Protein AF-A0A061A5G1-F1 (afdb_monomer_lite)

InterPro domains:
  IPR015526 Frizzled/secreted frizzled-related protein [PTHR11309] (36-240)
  IPR020067 Frizzled domain [PF01392] (38-144)
  IPR020067 Frizzled domain [PS50038] (33-154)
  IPR020067 Frizzled domain [SM00063] (37-156)
  IPR036790 Frizzled cysteine-rich domain superfamily [G3DSA:1.10.2000.10] (33-161)
  IPR036790 Frizzled cysteine-rich domain superfamily [SSF63501] (36-155)

Organism: Oncorhynchus mykiss (NCBI:txid8022)

Sequence (240 aa):
MEGSPLKILISLWCPLMIAAYSVELGTYDLERGRPAKCEPIVIPMCQGIGYNMTRMPNFMDHENQKEAAIKLNEFAPLVDYGCDVHLRFFLCSLYAPMCTDKVSTSIPACRPMCEQARQKCSPIMEKFHYAWPDSLDCSRLPTKNDPNALCMEAPENDTKTDIKKGEDMPFVPPRPRQPGSSNGRSMGSLGSCENPEKFHYSQSCAPRCSSAVDVFWSRRDKDFAFIWMTVWSTLCFVST

Structure (mmCIF, N/CA/C/O backbone):
data_AF-A0A061A5G1-F1
#
_entry.id   AF-A0A061A5G1-F1
#
loop_
_atom_site.group_PDB
_atom_site.id
_atom_site.type_symbol
_atom_site.label_atom_id
_atom_site.label_alt_id
_atom_site.label_comp_id
_atom_site.label_asym_id
_atom_site.label_entity_id
_atom_site.label_seq_id
_atom_site.pdbx_PDB_ins_code
_atom_site.Cartn_x
_atom_site.Cartn_y
_atom_site.Cartn_z
_atom_site.occupancy
_atom_site.B_iso_or_equiv
_atom_site.auth_seq_id
_atom_site.auth_comp_id
_atom_site.auth_asym_id
_atom_site.auth_atom_id
_atom_site.pdbx_PDB_model_num
ATOM 1 N N . MET A 1 1 ? -1.823 -8.789 -78.625 1.00 50.03 1 MET A N 1
ATOM 2 C CA . MET A 1 1 ? -1.363 -8.858 -77.222 1.00 50.03 1 MET A CA 1
ATOM 3 C C . MET A 1 1 ? -1.082 -7.434 -76.780 1.00 50.03 1 MET A C 1
ATOM 5 O O . MET A 1 1 ? 0.018 -6.954 -76.979 1.00 50.03 1 MET A O 1
ATOM 9 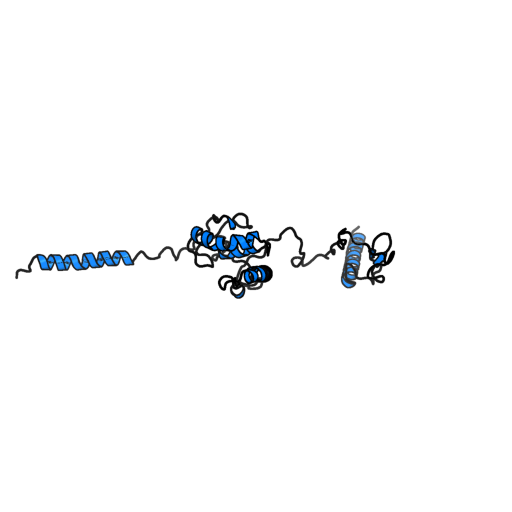N N . GLU A 1 2 ? -2.088 -6.742 -76.253 1.00 50.03 2 GLU A N 1
ATOM 10 C CA . GLU A 1 2 ? -1.940 -5.377 -75.733 1.00 50.03 2 GLU A CA 1
ATOM 11 C C . GLU A 1 2 ? -2.679 -5.333 -74.398 1.00 50.03 2 GLU A C 1
ATOM 13 O O . GLU A 1 2 ? -3.894 -5.154 -74.315 1.00 50.03 2 GLU A O 1
ATOM 18 N N . GLY A 1 3 ? -1.945 -5.653 -73.333 1.00 55.09 3 GLY A N 1
ATOM 19 C CA . GLY A 1 3 ? -2.432 -5.458 -71.978 1.00 55.09 3 GLY A CA 1
ATOM 20 C C . GLY A 1 3 ? -2.504 -3.960 -71.720 1.00 55.09 3 GLY A C 1
ATOM 21 O O . GLY A 1 3 ? -1.482 -3.283 -71.758 1.00 55.09 3 GLY A O 1
ATOM 22 N N . SER A 1 4 ? -3.712 -3.440 -71.493 1.00 60.50 4 SER A N 1
ATOM 23 C CA . SER A 1 4 ? -3.923 -2.025 -71.181 1.00 60.50 4 SER A CA 1
ATOM 24 C C . SER A 1 4 ? -3.033 -1.617 -69.992 1.00 60.50 4 SER A C 1
ATOM 26 O O . SER A 1 4 ? -3.082 -2.295 -68.958 1.00 60.50 4 SER A O 1
ATOM 28 N N . PRO A 1 5 ? -2.237 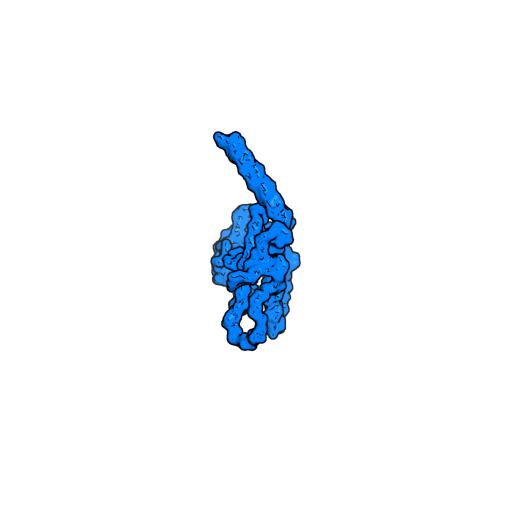-0.534 -70.097 1.00 64.81 5 PRO A N 1
ATOM 29 C CA . PRO A 1 5 ? -1.247 -0.143 -69.083 1.00 64.81 5 PRO A CA 1
ATOM 30 C C . PRO A 1 5 ? -1.878 0.091 -67.703 1.00 64.81 5 PRO A C 1
ATOM 32 O O . PRO A 1 5 ? -1.235 -0.100 -66.673 1.00 64.81 5 PRO A O 1
ATOM 35 N N . LEU A 1 6 ? -3.176 0.404 -67.680 1.00 63.91 6 LEU A N 1
ATOM 36 C CA . LEU A 1 6 ? -3.976 0.573 -66.473 1.00 63.91 6 LEU A CA 1
ATOM 37 C C . LEU A 1 6 ? -4.108 -0.722 -65.652 1.00 63.91 6 LEU A C 1
ATOM 39 O O . LEU A 1 6 ? -4.073 -0.684 -64.426 1.00 63.91 6 LEU A O 1
ATOM 43 N N . LYS A 1 7 ? -4.215 -1.886 -66.308 1.00 63.34 7 LYS A N 1
ATOM 44 C CA . LYS A 1 7 ? -4.350 -3.184 -65.620 1.00 63.34 7 LYS A CA 1
ATOM 45 C C . LYS A 1 7 ? -3.040 -3.614 -64.958 1.00 63.34 7 LYS A C 1
ATOM 47 O O . LYS A 1 7 ? -3.066 -4.209 -63.885 1.00 63.34 7 LYS A O 1
ATOM 52 N N . ILE A 1 8 ? -1.909 -3.272 -65.575 1.00 66.88 8 ILE A N 1
ATOM 53 C CA . ILE A 1 8 ? -0.566 -3.548 -65.045 1.00 66.88 8 ILE A CA 1
ATOM 54 C C . ILE A 1 8 ? -0.282 -2.639 -63.842 1.00 66.88 8 ILE A C 1
ATOM 56 O O . ILE A 1 8 ? 0.185 -3.116 -62.812 1.00 66.88 8 ILE A O 1
ATOM 60 N N . LEU A 1 9 ? -0.652 -1.356 -63.930 1.00 67.19 9 LEU A N 1
ATOM 61 C CA . LEU A 1 9 ? -0.559 -0.414 -62.811 1.00 67.19 9 LEU A CA 1
ATOM 62 C C . LEU A 1 9 ? -1.390 -0.875 -61.606 1.00 67.19 9 LEU A C 1
ATOM 64 O O . LEU A 1 9 ? -0.857 -0.964 -60.506 1.00 67.19 9 LEU A O 1
ATOM 68 N N . ILE A 1 10 ? -2.651 -1.268 -61.802 1.00 68.56 10 ILE A N 1
ATOM 69 C CA . ILE A 1 10 ? -3.508 -1.755 -60.705 1.00 68.56 10 ILE A CA 1
ATOM 70 C C . ILE A 1 10 ? -2.951 -3.054 -60.094 1.00 68.56 10 ILE A C 1
ATOM 72 O O . ILE A 1 10 ? -2.919 -3.197 -58.872 1.00 68.56 10 ILE A O 1
ATOM 76 N N . SER A 1 11 ? -2.455 -3.977 -60.925 1.00 66.88 11 SER A N 1
ATOM 77 C CA . SER A 1 11 ? -1.859 -5.244 -60.476 1.00 66.88 11 SER A CA 1
ATOM 78 C C . SER A 1 11 ? -0.583 -5.063 -59.655 1.00 66.88 11 SER A C 1
ATOM 80 O O . SER A 1 11 ? -0.305 -5.905 -58.808 1.00 66.88 11 SER A O 1
ATOM 82 N N . LEU A 1 12 ? 0.208 -4.021 -59.923 1.00 65.88 12 LEU A N 1
ATOM 83 C CA . LEU A 1 12 ? 1.458 -3.753 -59.207 1.00 65.88 12 LEU A CA 1
ATOM 84 C C . LEU A 1 12 ? 1.238 -2.881 -57.967 1.00 65.88 12 LEU A C 1
ATOM 86 O O . LEU A 1 12 ? 1.941 -3.039 -56.975 1.00 65.88 12 LEU A O 1
ATOM 90 N N . TRP A 1 13 ? 0.236 -2.002 -57.989 1.00 65.81 13 TRP A N 1
ATOM 91 C CA . TRP A 1 13 ? -0.073 -1.115 -56.866 1.00 65.81 13 TRP A CA 1
ATOM 92 C C . TRP A 1 13 ? -0.888 -1.810 -55.771 1.00 65.81 13 TRP A C 1
ATOM 94 O O . TRP A 1 13 ? -0.711 -1.504 -54.596 1.00 65.81 13 TRP A O 1
ATOM 104 N N . CYS A 1 14 ? -1.724 -2.792 -56.119 1.00 69.88 14 CYS A N 1
ATOM 105 C CA . CYS A 1 14 ? -2.492 -3.580 -55.153 1.00 69.88 14 CYS A CA 1
ATOM 106 C C . CYS A 1 14 ? -1.607 -4.317 -54.115 1.00 69.88 14 CYS A C 1
ATOM 108 O O . CYS A 1 14 ? -1.815 -4.107 -52.920 1.00 69.88 14 CYS A O 1
ATOM 110 N N . PRO A 1 15 ? -0.574 -5.100 -54.497 1.00 61.91 15 PRO A N 1
ATOM 111 C CA . PRO A 1 15 ? 0.302 -5.758 -53.525 1.00 61.91 15 PRO A CA 1
ATOM 112 C C . PRO A 1 15 ? 1.175 -4.769 -52.740 1.00 61.91 15 PRO A C 1
ATOM 114 O O . PRO A 1 15 ? 1.493 -5.044 -51.589 1.00 61.91 15 PRO A O 1
ATOM 117 N N . LEU A 1 16 ? 1.521 -3.610 -53.312 1.00 62.78 16 LEU A N 1
ATOM 118 C CA . LEU A 1 16 ? 2.274 -2.548 -52.630 1.00 62.78 16 LEU A CA 1
ATOM 119 C C . LEU A 1 16 ? 1.445 -1.858 -51.538 1.00 62.78 16 LEU A C 1
ATOM 121 O O . LEU A 1 16 ? 1.953 -1.627 -50.444 1.00 62.78 16 LEU A O 1
ATOM 125 N N . MET A 1 17 ? 0.160 -1.602 -51.796 1.00 61.72 17 MET A N 1
ATOM 126 C CA . MET A 1 17 ? -0.767 -1.088 -50.785 1.00 61.72 17 MET A CA 1
ATOM 127 C C . MET A 1 17 ? -1.060 -2.146 -49.715 1.00 61.72 17 MET A C 1
ATOM 129 O O . MET A 1 17 ? -1.021 -1.831 -48.534 1.00 61.72 17 MET A O 1
ATOM 133 N N . ILE A 1 18 ? -1.270 -3.413 -50.093 1.00 62.00 18 ILE A N 1
ATOM 134 C CA . ILE A 1 18 ? -1.471 -4.517 -49.134 1.00 62.00 18 ILE A CA 1
ATOM 135 C C . ILE A 1 18 ? -0.224 -4.726 -48.257 1.00 62.00 18 ILE A C 1
ATOM 137 O O . ILE A 1 18 ? -0.354 -4.939 -47.052 1.00 62.00 18 ILE A O 1
ATOM 141 N N . ALA A 1 19 ? 0.981 -4.615 -48.823 1.00 59.97 19 ALA A N 1
ATOM 142 C CA . ALA A 1 19 ? 2.228 -4.654 -48.064 1.00 59.97 19 ALA A CA 1
ATOM 143 C C . ALA A 1 19 ? 2.354 -3.446 -47.122 1.00 59.97 19 ALA A C 1
ATOM 145 O O . ALA A 1 19 ? 2.721 -3.634 -45.969 1.00 59.97 19 ALA A O 1
ATOM 146 N N . ALA A 1 20 ? 1.976 -2.237 -47.556 1.00 59.06 20 ALA A N 1
ATOM 147 C CA . ALA A 1 20 ? 1.969 -1.047 -46.701 1.00 59.06 20 ALA A CA 1
ATOM 148 C C . ALA A 1 20 ? 0.973 -1.160 -45.527 1.00 59.06 20 ALA A C 1
ATOM 150 O O . ALA A 1 20 ? 1.336 -0.838 -44.401 1.00 59.06 20 ALA A O 1
ATOM 151 N N . TYR A 1 21 ? -0.230 -1.708 -45.751 1.00 58.91 21 TYR A N 1
ATOM 152 C CA . TYR A 1 21 ? -1.191 -2.007 -44.676 1.00 58.91 21 TYR A CA 1
ATOM 153 C C . TYR A 1 21 ? -0.725 -3.149 -43.756 1.00 58.91 21 TYR A C 1
ATOM 155 O O . TYR A 1 21 ? -1.048 -3.160 -42.572 1.00 58.91 21 TYR A O 1
ATOM 163 N N . SER A 1 22 ? 0.060 -4.101 -44.270 1.00 55.34 22 SER A N 1
ATOM 164 C CA . SER A 1 22 ? 0.630 -5.194 -43.463 1.00 55.34 22 SER A CA 1
ATOM 165 C C . SER A 1 22 ? 1.828 -4.746 -42.617 1.00 55.34 22 SER A C 1
ATOM 167 O O . SER A 1 22 ? 2.121 -5.373 -41.602 1.00 55.34 22 SER A O 1
ATOM 169 N N . VAL A 1 23 ? 2.510 -3.659 -43.000 1.00 51.56 23 VAL A N 1
ATOM 170 C CA . VAL A 1 23 ? 3.629 -3.081 -42.233 1.00 51.56 23 VAL A CA 1
ATOM 171 C C . VAL A 1 23 ? 3.142 -2.363 -40.967 1.00 51.56 23 VAL A C 1
ATOM 173 O O . VAL A 1 23 ? 3.890 -2.296 -39.994 1.00 51.56 23 VAL A O 1
ATOM 176 N N . GLU A 1 24 ? 1.885 -1.914 -40.908 1.00 54.53 24 GLU A N 1
ATOM 177 C CA . GLU A 1 24 ? 1.327 -1.321 -39.683 1.00 54.53 24 GLU A CA 1
ATOM 178 C C . GLU A 1 24 ? 0.949 -2.356 -38.616 1.00 54.53 24 GLU A C 1
ATOM 180 O O . GLU A 1 24 ? 0.936 -2.003 -37.440 1.00 54.53 24 GLU A O 1
ATOM 185 N N . LEU A 1 25 ? 0.729 -3.631 -38.976 1.00 54.06 25 LEU A N 1
ATOM 186 C CA . LEU A 1 25 ? 0.310 -4.670 -38.024 1.00 54.06 25 LEU A CA 1
ATOM 187 C C . LEU A 1 25 ? 1.468 -5.409 -37.304 1.00 54.06 25 LEU A C 1
ATOM 189 O O . LEU A 1 25 ? 1.228 -6.351 -36.550 1.00 54.06 25 LEU A O 1
ATOM 193 N N . GLY A 1 26 ? 2.726 -5.018 -37.543 1.00 46.69 26 GLY A N 1
ATOM 194 C CA . GLY A 1 26 ? 3.920 -5.759 -37.099 1.00 46.69 26 GLY A CA 1
ATOM 195 C C . GLY A 1 26 ? 4.776 -5.099 -36.012 1.00 46.69 26 GLY A C 1
ATOM 196 O O . GLY A 1 26 ? 5.779 -5.680 -35.604 1.00 46.69 26 GLY A O 1
ATOM 197 N N . THR A 1 27 ? 4.424 -3.901 -35.539 1.00 48.09 27 THR A N 1
ATOM 198 C CA . THR A 1 27 ? 5.169 -3.183 -34.480 1.00 48.09 27 THR A CA 1
ATOM 199 C C . THR A 1 27 ? 4.506 -3.268 -33.108 1.00 48.09 27 THR A C 1
ATOM 201 O O . THR A 1 27 ? 4.944 -2.612 -32.160 1.00 48.09 27 THR A O 1
ATOM 204 N N . TYR A 1 28 ? 3.490 -4.119 -32.963 1.00 46.31 28 TYR A N 1
ATOM 205 C CA . TYR A 1 28 ? 2.936 -4.443 -31.660 1.00 46.31 28 TYR A CA 1
ATOM 206 C C . TYR A 1 28 ? 3.868 -5.428 -30.952 1.00 46.31 28 TYR A C 1
ATOM 208 O O . TYR A 1 28 ? 3.878 -6.629 -31.203 1.00 46.31 28 TYR A O 1
ATOM 216 N N . ASP A 1 29 ? 4.600 -4.858 -30.005 1.00 47.88 29 ASP A N 1
ATOM 217 C CA . ASP A 1 29 ? 4.852 -5.469 -28.708 1.00 47.88 29 ASP A CA 1
ATOM 218 C C . ASP A 1 29 ? 6.138 -6.285 -28.497 1.00 47.88 29 ASP A C 1
ATOM 220 O O . ASP A 1 29 ? 6.146 -7.348 -27.880 1.00 47.88 29 ASP A O 1
ATOM 224 N N . LEU A 1 30 ? 7.281 -5.732 -28.915 1.00 48.75 30 LEU A N 1
ATOM 225 C CA 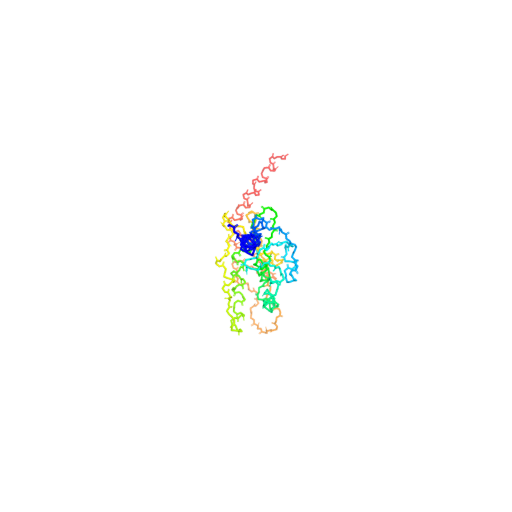. LEU A 1 30 ? 8.581 -6.146 -28.360 1.00 48.75 30 LEU A CA 1
ATOM 226 C C . LEU A 1 30 ? 8.894 -5.474 -26.999 1.00 48.75 30 LEU A C 1
ATOM 228 O O . LEU A 1 30 ? 9.928 -5.763 -26.395 1.00 48.75 30 LEU A O 1
ATOM 232 N N . GLU A 1 31 ? 8.033 -4.568 -26.516 1.00 47.44 31 GLU A N 1
ATOM 233 C CA . GLU A 1 31 ? 8.210 -3.851 -25.240 1.00 47.44 31 GLU A CA 1
ATOM 234 C C . GLU A 1 31 ? 7.520 -4.548 -24.056 1.00 47.44 31 GLU A C 1
ATOM 236 O O . GLU A 1 31 ? 8.110 -4.594 -22.982 1.00 47.44 31 GLU A O 1
ATOM 241 N N . ARG A 1 32 ? 6.368 -5.215 -24.224 1.00 50.56 32 ARG A N 1
ATOM 242 C CA . ARG A 1 32 ? 5.699 -5.964 -23.130 1.00 50.56 32 ARG A CA 1
ATOM 243 C C . ARG A 1 32 ? 6.420 -7.237 -22.696 1.00 50.56 32 ARG A C 1
ATOM 245 O O . ARG A 1 32 ? 6.039 -7.854 -21.707 1.00 50.56 32 ARG A O 1
ATOM 252 N N . GLY A 1 33 ? 7.477 -7.620 -23.411 1.00 51.03 33 GLY A N 1
ATOM 253 C CA . GLY A 1 33 ? 8.405 -8.679 -23.011 1.00 51.03 33 GLY A CA 1
ATOM 254 C C . GLY A 1 33 ? 9.627 -8.184 -22.230 1.00 51.03 33 GLY A C 1
ATOM 255 O O . GLY A 1 33 ? 10.374 -9.009 -21.700 1.00 51.03 33 GLY A O 1
ATOM 256 N N . ARG A 1 34 ? 9.870 -6.867 -22.147 1.00 56.69 34 ARG A N 1
ATOM 257 C CA . ARG A 1 34 ? 10.933 -6.336 -21.288 1.00 56.69 34 ARG A CA 1
ATOM 258 C C . ARG A 1 34 ? 10.386 -6.187 -19.873 1.00 56.69 34 ARG A C 1
ATOM 260 O O . ARG A 1 34 ? 9.307 -5.627 -19.701 1.00 56.69 34 ARG A O 1
ATOM 267 N N . PRO A 1 35 ? 11.110 -6.655 -18.842 1.00 60.91 35 PRO A N 1
ATOM 268 C CA . PRO A 1 35 ? 10.714 -6.379 -17.471 1.00 60.91 35 PRO A CA 1
ATOM 269 C C . PRO A 1 35 ? 10.670 -4.860 -17.294 1.00 60.91 35 PRO A C 1
ATOM 271 O O . PRO A 1 35 ? 11.701 -4.194 -17.435 1.00 60.91 35 PRO A O 1
ATOM 274 N N . ALA A 1 36 ? 9.473 -4.319 -17.043 1.00 72.38 36 ALA A N 1
ATOM 275 C CA . ALA A 1 36 ? 9.293 -2.893 -16.819 1.00 72.38 36 ALA A CA 1
ATOM 276 C C . ALA A 1 36 ? 10.261 -2.449 -15.715 1.00 72.38 36 ALA A C 1
ATOM 278 O O . ALA A 1 36 ? 10.406 -3.109 -14.685 1.00 72.38 36 ALA A O 1
ATOM 279 N N . LYS A 1 37 ? 11.016 -1.380 -15.963 1.00 84.62 37 LYS A N 1
ATOM 280 C CA . LYS A 1 37 ? 12.018 -0.904 -15.004 1.00 84.62 37 LYS A CA 1
ATOM 281 C C . LYS A 1 37 ? 11.322 -0.215 -13.836 1.00 84.62 37 LYS A C 1
ATOM 283 O O . LYS A 1 37 ? 10.228 0.319 -13.996 1.00 84.62 37 LYS A O 1
ATOM 288 N N . CYS A 1 38 ? 11.953 -0.239 -12.663 1.00 94.06 38 CYS A N 1
ATOM 289 C CA . CYS A 1 38 ? 11.465 0.567 -11.553 1.00 94.06 38 CYS A CA 1
ATOM 290 C C . CYS A 1 38 ? 11.583 2.059 -11.905 1.00 94.06 38 CYS A C 1
ATOM 292 O O . CYS A 1 38 ? 12.600 2.497 -12.445 1.00 94.06 38 CYS A O 1
ATOM 294 N N . GLU A 1 39 ? 10.562 2.831 -11.563 1.00 94.75 39 GLU A N 1
ATOM 295 C CA . GLU A 1 39 ? 10.489 4.276 -11.746 1.00 94.75 39 GLU A CA 1
ATOM 296 C C . GLU A 1 39 ? 10.160 4.979 -10.420 1.00 94.75 39 GLU A C 1
ATOM 298 O O . GLU A 1 39 ? 9.519 4.388 -9.545 1.00 94.75 39 GLU A O 1
ATOM 303 N N . PRO A 1 40 ? 10.607 6.232 -10.221 1.00 96.81 40 PRO A N 1
ATOM 304 C CA . PRO A 1 40 ? 10.339 6.960 -8.989 1.00 96.81 40 PRO A CA 1
ATOM 305 C C . PRO A 1 40 ? 8.848 7.275 -8.826 1.00 96.81 40 PRO A C 1
ATOM 307 O O . PRO A 1 40 ? 8.149 7.586 -9.791 1.00 96.81 40 PRO A O 1
ATOM 310 N N . ILE A 1 41 ? 8.370 7.249 -7.582 1.00 98.06 41 ILE A N 1
ATOM 311 C CA . ILE A 1 41 ? 6.979 7.581 -7.256 1.00 98.06 41 ILE A CA 1
ATOM 312 C C . ILE A 1 41 ? 6.754 9.090 -7.393 1.00 98.06 41 ILE A C 1
ATOM 314 O O . ILE A 1 41 ? 7.317 9.897 -6.649 1.00 98.06 41 ILE A O 1
ATOM 318 N N . VAL A 1 42 ? 5.867 9.467 -8.310 1.00 97.56 42 VAL A N 1
ATOM 319 C CA . VAL A 1 42 ? 5.433 10.853 -8.539 1.00 97.56 42 VAL A CA 1
ATOM 320 C C . VAL A 1 42 ? 4.018 11.125 -8.027 1.00 97.56 42 VAL A C 1
ATOM 322 O O . VAL A 1 42 ? 3.583 12.273 -8.026 1.00 97.56 42 VAL A O 1
ATOM 325 N N . ILE A 1 43 ? 3.302 10.094 -7.564 1.00 97.88 43 ILE A N 1
ATOM 326 C CA . ILE A 1 43 ? 1.962 10.233 -6.980 1.00 97.88 43 ILE A CA 1
ATOM 327 C C . ILE A 1 43 ? 2.063 10.969 -5.633 1.00 97.88 43 ILE A C 1
ATOM 329 O O . ILE A 1 43 ? 2.612 10.390 -4.691 1.00 97.88 43 ILE A O 1
ATOM 333 N N . PRO A 1 44 ? 1.494 12.183 -5.479 1.00 96.44 44 PRO A N 1
ATOM 334 C CA . PRO A 1 44 ? 1.676 12.993 -4.270 1.00 96.44 44 PRO A CA 1
ATOM 335 C C . PRO A 1 44 ? 1.275 12.267 -2.981 1.00 96.44 44 PRO A C 1
ATOM 337 O O . PRO A 1 44 ? 2.004 12.289 -1.991 1.00 96.44 44 PRO A O 1
ATOM 340 N N . MET A 1 45 ? 0.158 11.531 -3.007 1.00 95.69 45 MET A N 1
ATOM 341 C CA . MET A 1 45 ? -0.324 10.792 -1.838 1.00 95.69 45 MET A CA 1
ATOM 342 C C . MET A 1 45 ? 0.617 9.653 -1.414 1.00 95.69 45 MET A C 1
ATOM 344 O O . MET A 1 45 ? 0.632 9.297 -0.239 1.00 95.69 45 MET A O 1
ATOM 348 N N . CYS A 1 46 ? 1.438 9.112 -2.318 1.00 97.31 46 CYS A N 1
ATOM 349 C CA . CYS A 1 46 ? 2.325 7.974 -2.050 1.00 97.31 46 CYS A CA 1
ATOM 350 C C . CYS A 1 46 ? 3.788 8.357 -1.813 1.00 97.31 46 CYS A C 1
ATOM 352 O O . CYS A 1 46 ? 4.632 7.487 -1.620 1.00 97.31 46 CYS A O 1
ATOM 354 N N . GLN A 1 47 ? 4.116 9.646 -1.780 1.00 96.50 47 GLN A N 1
ATOM 355 C CA . GLN A 1 47 ? 5.472 10.089 -1.464 1.00 96.50 47 GLN A CA 1
ATOM 356 C C . GLN A 1 47 ? 5.773 9.955 0.035 1.00 96.50 47 GLN A C 1
ATOM 358 O O . GLN A 1 47 ? 4.964 10.326 0.883 1.00 96.50 47 GLN A O 1
ATOM 363 N N . GLY A 1 48 ? 6.951 9.436 0.388 1.00 92.56 48 GLY A N 1
ATOM 364 C CA . GLY A 1 48 ? 7.381 9.347 1.790 1.00 92.56 48 GLY A CA 1
ATOM 365 C C . GLY A 1 48 ? 6.619 8.313 2.630 1.00 92.56 48 GLY A C 1
ATOM 366 O O . GLY A 1 48 ? 6.515 8.472 3.840 1.00 92.56 48 GLY A O 1
ATOM 367 N N . ILE A 1 49 ? 6.075 7.264 2.008 1.00 91.94 49 ILE A N 1
ATOM 368 C CA . ILE A 1 49 ? 5.387 6.159 2.707 1.00 91.94 49 ILE A CA 1
ATOM 369 C C . ILE A 1 49 ? 6.335 5.051 3.199 1.00 91.94 49 ILE A C 1
ATOM 371 O O . ILE A 1 49 ? 5.885 4.108 3.837 1.00 91.94 49 ILE A O 1
ATOM 375 N N . GLY A 1 50 ? 7.632 5.140 2.890 1.00 91.81 50 GLY A N 1
ATOM 376 C CA . GLY A 1 50 ? 8.649 4.149 3.278 1.00 91.81 50 GLY A CA 1
ATOM 377 C C . GLY A 1 50 ? 9.411 3.526 2.103 1.00 91.81 50 GLY A C 1
ATOM 378 O O . GLY A 1 50 ? 10.482 2.964 2.303 1.00 91.81 50 GLY A O 1
ATOM 379 N N . TYR A 1 51 ? 8.917 3.681 0.873 1.00 93.88 51 TYR A N 1
ATOM 380 C CA . TYR A 1 51 ? 9.647 3.376 -0.360 1.00 93.88 51 TYR A CA 1
ATOM 381 C C . TYR A 1 51 ? 9.404 4.473 -1.405 1.00 93.88 51 TYR A C 1
ATOM 383 O O . TYR A 1 51 ? 8.480 5.277 -1.274 1.00 93.88 51 TYR A O 1
ATOM 391 N N . ASN A 1 52 ? 10.276 4.545 -2.412 1.00 96.44 52 ASN A N 1
ATOM 392 C CA . ASN A 1 52 ? 10.291 5.620 -3.410 1.00 96.44 52 ASN A CA 1
ATOM 393 C C . ASN A 1 52 ? 10.278 5.133 -4.866 1.00 96.44 52 ASN A C 1
ATOM 395 O O . ASN A 1 52 ? 10.274 5.971 -5.764 1.00 96.44 52 ASN A O 1
ATOM 399 N N . MET A 1 53 ? 10.265 3.819 -5.100 1.00 96.12 53 MET A N 1
ATOM 400 C CA . MET A 1 53 ? 10.289 3.215 -6.433 1.00 96.12 53 MET A CA 1
ATOM 401 C C . MET A 1 53 ? 9.073 2.320 -6.646 1.00 96.12 53 MET A C 1
ATOM 403 O O . MET A 1 53 ? 8.732 1.508 -5.782 1.00 96.12 53 MET A O 1
ATOM 407 N N . THR A 1 54 ? 8.460 2.443 -7.818 1.00 96.19 54 THR A N 1
ATOM 408 C CA . THR A 1 54 ? 7.314 1.653 -8.265 1.00 96.19 54 THR A CA 1
ATOM 409 C C . THR A 1 54 ? 7.517 1.143 -9.689 1.00 96.19 54 THR A C 1
ATOM 411 O O . THR A 1 54 ? 8.560 1.375 -10.293 1.00 96.19 54 THR A O 1
ATOM 414 N N . ARG A 1 55 ? 6.561 0.381 -10.209 1.00 94.12 55 ARG A N 1
ATOM 415 C CA . ARG A 1 55 ? 6.556 -0.149 -11.570 1.00 94.12 55 ARG A CA 1
ATOM 416 C C . ARG A 1 55 ? 5.118 -0.244 -12.054 1.00 94.12 55 ARG A C 1
ATOM 418 O O . ARG A 1 55 ? 4.246 -0.641 -11.283 1.00 94.12 55 ARG A O 1
ATOM 425 N N . MET A 1 56 ? 4.919 0.068 -13.330 1.00 93.94 56 MET A N 1
ATOM 426 C CA . MET A 1 56 ? 3.636 -0.041 -14.018 1.00 93.94 56 MET A CA 1
ATOM 427 C C . MET A 1 56 ? 3.630 -1.248 -14.983 1.00 93.94 56 MET A C 1
ATOM 429 O O . MET A 1 56 ? 4.704 -1.628 -15.466 1.00 93.94 56 MET A O 1
ATOM 433 N N . PRO A 1 57 ? 2.464 -1.858 -15.268 1.00 94.75 57 PRO A N 1
ATOM 434 C CA . PRO A 1 57 ? 1.155 -1.552 -14.687 1.00 94.75 57 PRO A CA 1
ATOM 435 C C . PRO A 1 57 ? 1.062 -1.935 -13.201 1.00 94.75 57 PRO A C 1
ATOM 437 O O . PRO A 1 57 ? 1.810 -2.784 -12.710 1.00 94.75 57 PRO A O 1
ATOM 440 N N . ASN A 1 58 ? 0.179 -1.259 -12.463 1.00 95.06 58 ASN A N 1
ATOM 441 C CA . ASN A 1 58 ? -0.058 -1.543 -11.041 1.00 95.06 58 ASN A CA 1
ATOM 442 C C . ASN A 1 58 ? -1.104 -2.660 -10.846 1.00 95.06 58 ASN A C 1
ATOM 444 O O . ASN A 1 58 ? -1.653 -3.181 -11.810 1.00 95.06 58 ASN A O 1
ATOM 448 N N . PHE A 1 59 ? -1.417 -3.020 -9.595 1.00 94.31 59 PHE A N 1
ATOM 449 C CA . PHE A 1 59 ? -2.399 -4.078 -9.286 1.00 94.31 59 PHE A CA 1
ATOM 450 C C . PHE A 1 59 ? -3.855 -3.702 -9.604 1.00 94.31 59 PHE A C 1
ATOM 452 O O . PHE A 1 59 ? -4.755 -4.520 -9.434 1.00 94.31 59 PHE A O 1
ATOM 459 N N . MET A 1 60 ? -4.079 -2.460 -10.028 1.00 94.69 60 MET A N 1
ATOM 460 C CA . MET A 1 60 ? -5.368 -1.916 -10.441 1.00 94.69 60 MET A CA 1
ATOM 461 C C . MET A 1 60 ? -5.428 -1.728 -11.967 1.00 94.69 60 MET A C 1
ATOM 463 O O . MET A 1 60 ? -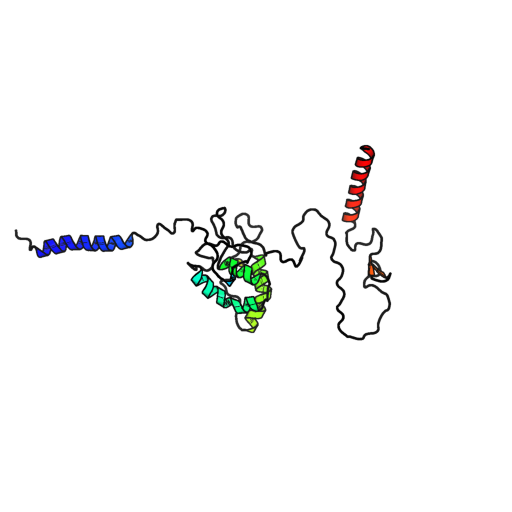6.288 -0.996 -12.448 1.00 94.69 60 MET A O 1
ATOM 467 N N . ASP A 1 61 ? -4.488 -2.338 -12.699 1.00 93.62 61 ASP A N 1
ATOM 468 C CA . ASP A 1 61 ? -4.375 -2.321 -14.161 1.00 93.62 61 ASP A CA 1
ATOM 469 C C . ASP A 1 61 ? -4.231 -0.920 -14.782 1.00 93.62 61 ASP A C 1
ATO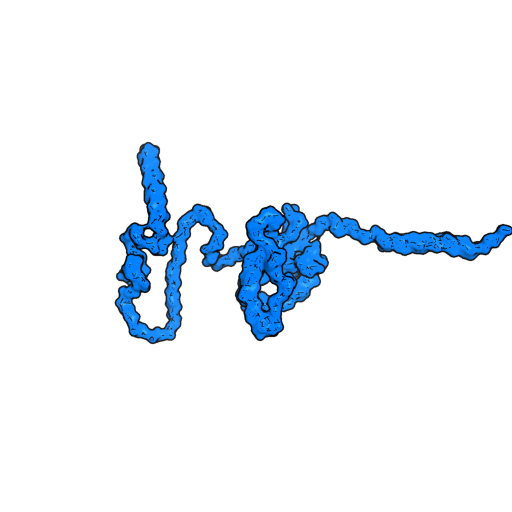M 471 O O . ASP A 1 61 ? -4.530 -0.714 -15.957 1.00 93.62 61 ASP A O 1
ATOM 475 N N . HIS A 1 62 ? -3.738 0.061 -14.019 1.00 95.44 62 HIS A N 1
ATOM 476 C CA . HIS A 1 62 ? -3.381 1.359 -14.591 1.00 95.44 62 HIS A CA 1
ATOM 477 C C . HIS A 1 62 ? -2.003 1.276 -15.248 1.00 95.44 62 HIS A C 1
ATOM 479 O O . HIS A 1 62 ? -1.052 0.785 -14.637 1.00 95.44 62 HIS A O 1
ATOM 485 N N . GLU A 1 63 ? -1.869 1.837 -16.448 1.00 94.12 63 GLU A N 1
ATOM 486 C CA . GLU A 1 63 ? -0.631 1.775 -17.244 1.00 94.12 63 GLU A CA 1
ATOM 487 C C . GLU A 1 63 ? 0.395 2.844 -16.840 1.00 94.12 63 GLU A C 1
ATOM 489 O O . GLU A 1 63 ? 1.577 2.758 -17.161 1.00 94.12 63 GLU A O 1
ATOM 494 N N . ASN A 1 64 ? -0.040 3.892 -16.137 1.00 95.56 64 ASN A N 1
ATOM 495 C CA . ASN A 1 64 ? 0.821 5.003 -15.739 1.00 95.56 64 ASN A CA 1
ATOM 496 C C . ASN A 1 64 ? 0.433 5.579 -14.369 1.00 95.56 64 ASN A C 1
ATOM 498 O O . ASN A 1 64 ? -0.720 5.519 -13.935 1.00 95.56 64 ASN A O 1
ATOM 502 N N . GLN A 1 65 ? 1.404 6.202 -13.694 1.00 97.44 65 GLN A N 1
ATOM 503 C CA . GLN A 1 65 ? 1.190 6.795 -12.369 1.00 97.44 65 GLN A CA 1
ATOM 504 C C . GLN A 1 65 ? 0.184 7.956 -12.362 1.00 97.44 65 GLN A C 1
ATOM 506 O O . GLN A 1 65 ? -0.436 8.208 -11.332 1.00 97.44 65 GLN A O 1
ATOM 511 N N . LYS A 1 66 ? -0.006 8.672 -13.481 1.00 97.44 66 LYS A N 1
ATOM 512 C CA . LYS A 1 66 ? -0.962 9.790 -13.563 1.00 97.44 66 LYS A CA 1
ATOM 513 C C . LYS A 1 66 ? -2.401 9.293 -13.437 1.00 97.44 66 LYS A C 1
ATOM 515 O O . LYS A 1 66 ? -3.183 9.868 -12.686 1.00 97.44 66 LYS A O 1
ATOM 520 N N . GLU A 1 67 ? -2.737 8.229 -14.154 1.00 97.25 67 GLU A N 1
ATOM 521 C CA . GLU A 1 67 ? -4.038 7.570 -14.068 1.00 97.25 67 GLU A CA 1
ATOM 522 C C . GLU A 1 67 ? -4.272 6.995 -12.668 1.00 97.25 67 GLU A C 1
ATOM 524 O O . GLU A 1 67 ? -5.293 7.285 -12.038 1.00 97.25 67 GLU A O 1
ATOM 529 N N . ALA A 1 68 ? -3.271 6.285 -12.139 1.00 97.62 68 ALA A N 1
ATOM 530 C CA . ALA A 1 68 ? -3.306 5.759 -10.782 1.00 97.62 68 ALA A CA 1
ATOM 531 C C . ALA A 1 68 ? -3.538 6.868 -9.743 1.00 97.62 68 ALA A C 1
ATOM 533 O O . ALA A 1 68 ? -4.356 6.695 -8.846 1.00 97.62 68 ALA A O 1
ATOM 534 N N . ALA A 1 69 ? -2.876 8.023 -9.878 1.00 97.75 69 ALA A N 1
ATOM 535 C CA . ALA A 1 69 ? -3.030 9.159 -8.972 1.00 97.75 69 ALA A CA 1
ATOM 536 C C . ALA A 1 69 ? -4.453 9.732 -8.977 1.00 97.75 69 ALA A C 1
ATOM 538 O O . ALA A 1 69 ? -4.981 10.042 -7.911 1.00 97.75 69 ALA A O 1
ATOM 539 N N . ILE A 1 70 ? -5.083 9.854 -10.151 1.00 97.12 70 ILE A N 1
ATOM 540 C CA . ILE A 1 70 ? -6.460 10.358 -10.274 1.00 97.12 70 ILE A CA 1
ATOM 541 C C . ILE A 1 70 ? -7.426 9.427 -9.539 1.00 97.12 70 ILE A C 1
ATOM 543 O O . ILE A 1 70 ? -8.231 9.894 -8.735 1.00 97.12 70 ILE A O 1
ATOM 547 N N . LYS A 1 71 ? -7.315 8.115 -9.775 1.00 96.12 71 LYS A N 1
ATOM 548 C CA . LYS A 1 71 ? -8.179 7.115 -9.138 1.00 96.12 71 LYS A CA 1
ATOM 549 C C . LYS A 1 71 ? -7.932 6.974 -7.648 1.00 96.12 71 LYS A C 1
ATOM 551 O O . LYS A 1 71 ? -8.873 6.881 -6.869 1.00 96.12 71 LYS A O 1
ATOM 556 N N . LEU A 1 72 ? -6.675 7.021 -7.236 1.00 97.00 72 LEU A N 1
ATOM 557 C CA . LEU A 1 72 ? -6.301 6.964 -5.834 1.00 97.00 72 LEU A CA 1
ATOM 558 C C . LEU A 1 72 ? -6.818 8.174 -5.040 1.00 97.00 72 LEU A C 1
ATOM 560 O O . LEU A 1 72 ? -7.184 8.032 -3.875 1.00 97.00 72 LEU A O 1
ATOM 564 N N . ASN A 1 73 ? -6.897 9.349 -5.671 1.00 96.75 73 ASN A N 1
ATOM 565 C CA . ASN A 1 73 ? -7.386 10.571 -5.036 1.00 96.75 73 ASN A CA 1
ATOM 566 C C . ASN A 1 73 ? -8.874 10.499 -4.634 1.00 96.75 73 ASN A C 1
ATOM 568 O O . ASN A 1 73 ? -9.301 11.263 -3.772 1.00 96.75 73 ASN A O 1
ATOM 572 N N . GLU A 1 74 ? -9.655 9.562 -5.186 1.00 94.62 74 GLU A N 1
ATOM 573 C CA . GLU A 1 74 ? -11.031 9.290 -4.736 1.00 94.62 74 GLU A CA 1
ATOM 574 C C . GLU A 1 74 ? -11.069 8.845 -3.254 1.00 94.62 74 GLU A C 1
ATOM 576 O O . GLU A 1 74 ? -12.044 9.105 -2.550 1.00 94.62 74 GLU A O 1
ATOM 581 N N . PHE A 1 75 ? -9.979 8.256 -2.743 1.00 95.25 75 PHE A N 1
ATOM 582 C CA . PHE A 1 75 ? -9.842 7.842 -1.343 1.00 95.25 75 PHE A CA 1
ATOM 583 C C . PHE A 1 75 ? -9.261 8.922 -0.418 1.00 95.25 75 PHE A C 1
ATOM 585 O O . PHE A 1 75 ? -9.203 8.695 0.792 1.00 95.25 75 PHE A O 1
ATOM 592 N N . ALA A 1 76 ? -8.851 10.088 -0.934 1.00 95.88 76 ALA A N 1
ATOM 593 C CA . ALA A 1 76 ? -8.220 11.137 -0.126 1.00 95.88 76 ALA A CA 1
ATOM 594 C C . ALA A 1 76 ? -9.063 11.554 1.100 1.00 95.88 76 ALA A C 1
ATOM 596 O O . ALA A 1 76 ? -8.514 11.554 2.200 1.00 95.88 76 ALA A O 1
ATOM 597 N N . PRO A 1 77 ? -10.396 11.763 0.999 1.00 93.69 77 PRO A N 1
ATOM 598 C CA . PRO A 1 77 ? -11.212 12.089 2.172 1.00 93.69 77 PRO A CA 1
ATOM 599 C C . PRO A 1 77 ? -11.211 10.997 3.252 1.00 93.69 77 PRO A C 1
ATOM 601 O O . PRO A 1 77 ? -11.285 11.299 4.440 1.00 93.69 77 PRO A O 1
ATOM 604 N N . LEU A 1 78 ? -11.128 9.721 2.857 1.00 94.31 78 LEU A N 1
ATOM 605 C CA . LEU A 1 78 ? -11.091 8.590 3.790 1.00 94.31 78 LEU A CA 1
ATOM 606 C C . LEU A 1 78 ? -9.722 8.474 4.476 1.00 94.31 78 LEU A C 1
ATOM 608 O O . LEU A 1 78 ? -9.649 8.150 5.662 1.00 94.31 78 LEU A O 1
ATOM 612 N N . VAL A 1 79 ? -8.648 8.763 3.737 1.00 95.44 79 VAL A N 1
ATOM 613 C CA . VAL A 1 79 ? -7.285 8.850 4.276 1.00 95.44 79 VAL A CA 1
ATOM 614 C C . VAL A 1 79 ? -7.176 10.007 5.268 1.00 95.44 79 VAL A C 1
ATOM 616 O O . VAL A 1 79 ? -6.694 9.793 6.379 1.00 95.44 79 VAL A O 1
ATOM 619 N N . ASP A 1 80 ? -7.693 11.185 4.917 1.00 94.56 80 ASP A N 1
ATOM 620 C CA . ASP A 1 80 ? -7.692 12.376 5.776 1.00 94.56 80 ASP A CA 1
ATOM 621 C C . ASP A 1 80 ? -8.571 12.200 7.021 1.00 94.56 80 ASP A C 1
ATOM 623 O O . ASP A 1 80 ? -8.254 12.724 8.089 1.00 94.56 80 ASP A O 1
ATOM 627 N N . TYR A 1 81 ? -9.652 11.416 6.917 1.00 94.38 81 TYR A N 1
ATOM 628 C CA . TYR A 1 81 ? -10.462 11.027 8.073 1.00 94.38 81 TYR A CA 1
ATOM 629 C C . TYR A 1 81 ? -9.659 10.209 9.099 1.00 94.38 81 TYR A C 1
ATOM 631 O O . TYR A 1 81 ? -9.940 10.275 10.295 1.00 94.38 81 TYR A O 1
ATOM 639 N N . GLY A 1 82 ? -8.661 9.437 8.652 1.00 94.12 82 GLY A N 1
ATOM 640 C CA . GLY A 1 82 ? -7.726 8.751 9.545 1.00 94.12 82 GLY A CA 1
ATOM 641 C C . GLY A 1 82 ? -8.322 7.566 10.313 1.00 94.12 82 GLY A C 1
ATOM 642 O O . GLY A 1 82 ? -7.954 7.332 11.463 1.00 94.12 82 GLY A O 1
ATOM 643 N N . CYS A 1 83 ? -9.230 6.795 9.702 1.00 95.19 83 CYS A N 1
ATOM 644 C CA . CYS A 1 83 ? -9.808 5.586 10.319 1.00 95.19 83 CYS A CA 1
ATOM 645 C C . CYS A 1 83 ? -8.756 4.508 10.647 1.00 95.19 83 CYS A C 1
ATOM 647 O O . CYS A 1 83 ? -8.890 3.790 11.639 1.00 95.19 83 CYS A O 1
ATOM 649 N N . ASP A 1 84 ? -7.698 4.407 9.841 1.00 95.38 84 ASP A N 1
ATOM 650 C CA . ASP A 1 84 ? -6.531 3.576 10.115 1.00 95.38 84 ASP A CA 1
ATOM 651 C C . ASP A 1 84 ? -5.246 4.279 9.666 1.00 95.38 84 ASP A C 1
ATOM 653 O O . ASP A 1 84 ? -5.192 4.894 8.602 1.00 95.38 84 ASP A O 1
ATOM 657 N N . VAL A 1 85 ? -4.193 4.156 10.473 1.00 92.75 85 VAL A N 1
ATOM 658 C CA . VAL A 1 85 ? -2.898 4.803 10.226 1.00 92.75 85 VAL A CA 1
ATOM 659 C C . VAL A 1 85 ? -2.145 4.200 9.031 1.00 92.75 85 VAL A C 1
ATOM 661 O O . VAL A 1 85 ? -1.342 4.878 8.392 1.00 92.75 85 VAL A O 1
ATOM 664 N N . HIS A 1 86 ? -2.424 2.945 8.683 1.00 93.94 86 HIS A N 1
ATOM 665 C CA . HIS A 1 86 ? -1.805 2.244 7.563 1.00 93.94 86 HIS A CA 1
ATOM 666 C C . HIS A 1 86 ? -2.667 2.259 6.298 1.00 93.94 86 HIS A C 1
ATOM 668 O O . HIS A 1 86 ? -2.200 1.779 5.268 1.00 93.94 86 HIS A O 1
ATOM 674 N N . LEU A 1 87 ? -3.867 2.859 6.313 1.00 96.12 87 LEU A N 1
ATOM 675 C CA . LEU A 1 87 ? -4.738 2.939 5.132 1.00 96.12 87 LEU A CA 1
ATOM 676 C C . LEU A 1 87 ? -4.007 3.550 3.928 1.00 96.12 87 LEU A C 1
ATOM 678 O O . LEU A 1 87 ? -4.032 2.994 2.832 1.00 96.12 87 LEU A O 1
ATOM 682 N N . ARG A 1 88 ? -3.305 4.668 4.145 1.00 96.19 88 ARG A N 1
ATOM 683 C CA . ARG A 1 88 ? -2.515 5.347 3.109 1.00 96.19 88 ARG A CA 1
ATOM 684 C C . ARG A 1 88 ? -1.460 4.422 2.500 1.00 96.19 88 ARG A C 1
ATOM 686 O O . ARG A 1 88 ? -1.330 4.351 1.282 1.00 96.19 88 ARG A O 1
ATOM 693 N N . PHE A 1 89 ? -0.720 3.707 3.347 1.00 96.56 89 PHE A N 1
ATOM 694 C CA . PHE A 1 89 ? 0.308 2.766 2.907 1.00 96.56 89 PHE A CA 1
ATOM 695 C C . PHE A 1 89 ? -0.306 1.595 2.130 1.00 96.56 89 PHE A C 1
ATOM 697 O O . PHE A 1 89 ? 0.179 1.252 1.053 1.00 96.56 89 PHE A O 1
ATOM 704 N N . PHE A 1 90 ? -1.398 1.022 2.642 1.00 97.00 90 PHE A N 1
ATOM 705 C CA . PHE A 1 90 ? -2.134 -0.066 2.004 1.00 97.00 90 PHE A CA 1
ATOM 706 C C . PHE A 1 90 ? -2.609 0.319 0.598 1.00 97.00 90 PHE A C 1
ATOM 708 O O . PHE A 1 90 ? -2.301 -0.391 -0.358 1.00 97.00 90 PHE A O 1
ATOM 715 N N . LEU A 1 91 ? -3.282 1.463 0.447 1.00 97.50 91 LEU A N 1
ATOM 716 C CA . LEU A 1 91 ? -3.752 1.926 -0.859 1.00 97.50 91 LEU A CA 1
ATOM 717 C C . LEU A 1 91 ? -2.579 2.135 -1.827 1.00 97.50 91 LEU A C 1
ATOM 719 O O . LEU A 1 91 ? -2.602 1.644 -2.955 1.00 97.50 91 LEU A O 1
ATOM 723 N N . CYS A 1 92 ? -1.504 2.784 -1.378 1.00 97.75 92 CYS A N 1
ATOM 724 C CA . CYS A 1 92 ? -0.314 2.961 -2.207 1.00 97.75 92 CYS A CA 1
ATOM 725 C C . CYS A 1 92 ? 0.343 1.632 -2.601 1.00 97.75 92 CYS A C 1
ATOM 727 O O . CYS A 1 92 ? 0.830 1.524 -3.717 1.00 97.75 92 CYS A O 1
ATOM 729 N N . SER A 1 93 ? 0.282 0.591 -1.765 1.00 96.88 93 SER A N 1
ATOM 730 C CA . SER A 1 93 ? 0.799 -0.739 -2.122 1.00 96.88 93 SER A CA 1
ATOM 731 C C . SER A 1 93 ? 0.064 -1.408 -3.292 1.00 96.88 93 SER A C 1
ATOM 733 O O . SER A 1 93 ? 0.601 -2.341 -3.881 1.00 96.88 93 SER A O 1
ATOM 735 N N . LEU A 1 94 ? -1.140 -0.935 -3.636 1.00 96.81 94 LEU A N 1
ATOM 736 C CA . LEU A 1 94 ? -1.922 -1.409 -4.779 1.00 96.81 94 LEU A CA 1
ATOM 737 C C . LEU A 1 94 ? -1.765 -0.497 -6.002 1.00 96.81 94 LEU A C 1
ATOM 739 O O . LEU A 1 94 ? -1.588 -0.984 -7.116 1.00 96.81 94 LEU A O 1
ATOM 743 N N . TYR A 1 95 ? -1.798 0.823 -5.790 1.00 97.44 95 TYR A N 1
ATOM 744 C CA . TYR A 1 95 ? -1.775 1.829 -6.861 1.00 97.44 95 TYR A CA 1
ATOM 745 C C . TYR A 1 95 ? -0.364 2.240 -7.311 1.00 97.44 95 TYR A C 1
ATOM 747 O O . TYR A 1 95 ? -0.178 2.658 -8.452 1.00 97.44 95 TYR A O 1
ATOM 755 N N . ALA A 1 96 ? 0.629 2.131 -6.436 1.00 97.50 96 ALA A N 1
ATOM 756 C CA . ALA A 1 96 ? 2.039 2.397 -6.710 1.00 97.50 96 ALA A CA 1
ATOM 757 C C . ALA A 1 96 ? 2.896 1.357 -5.975 1.00 97.50 96 ALA A C 1
ATOM 759 O O . ALA A 1 96 ? 3.625 1.708 -5.049 1.00 97.50 96 ALA A O 1
ATOM 760 N N . PRO A 1 97 ? 2.795 0.068 -6.341 1.00 96.25 97 PRO A N 1
ATOM 761 C CA . PRO A 1 97 ? 3.407 -1.015 -5.582 1.00 96.25 97 PRO A CA 1
ATOM 762 C C . PRO A 1 97 ? 4.933 -0.911 -5.550 1.00 96.25 97 PRO A C 1
ATOM 764 O O . PRO A 1 97 ? 5.544 -0.362 -6.469 1.00 96.25 97 PRO A O 1
ATOM 767 N N . MET A 1 98 ? 5.564 -1.470 -4.517 1.00 95.50 98 MET A N 1
ATOM 768 C CA . MET A 1 98 ? 7.017 -1.401 -4.362 1.00 95.50 98 MET A CA 1
ATOM 769 C C . MET A 1 98 ? 7.726 -2.186 -5.470 1.00 95.50 98 MET A C 1
ATOM 771 O O . MET A 1 98 ? 7.349 -3.315 -5.795 1.00 95.50 98 MET A O 1
ATOM 775 N N . CYS A 1 99 ? 8.799 -1.600 -5.999 1.00 94.69 99 CYS A N 1
ATOM 776 C CA . CYS A 1 99 ? 9.676 -2.218 -6.986 1.00 94.69 99 CYS A CA 1
ATOM 777 C C . CYS A 1 99 ? 11.131 -2.248 -6.496 1.00 94.69 99 CYS A C 1
ATOM 779 O O . CYS A 1 99 ? 11.619 -1.287 -5.901 1.00 94.69 99 CYS A O 1
ATOM 781 N N . THR A 1 100 ? 11.838 -3.348 -6.762 1.00 91.38 100 THR A N 1
ATOM 782 C CA . THR A 1 100 ? 13.283 -3.480 -6.527 1.00 91.38 100 THR A CA 1
ATOM 783 C C . THR A 1 100 ? 13.912 -4.341 -7.614 1.00 91.38 100 THR A C 1
ATOM 785 O O . THR A 1 100 ? 13.298 -5.297 -8.073 1.00 91.38 100 THR A O 1
ATOM 788 N N . ASP A 1 101 ? 15.160 -4.067 -7.989 1.00 88.12 101 ASP A N 1
ATOM 789 C CA . ASP A 1 101 ? 15.872 -4.852 -9.010 1.00 88.12 101 ASP A CA 1
ATOM 790 C C . ASP A 1 101 ? 16.145 -6.303 -8.579 1.00 88.12 101 ASP A C 1
ATOM 792 O O . ASP A 1 101 ? 16.450 -7.160 -9.406 1.00 88.12 101 ASP A O 1
ATOM 796 N N . LYS A 1 102 ? 16.023 -6.599 -7.278 1.00 86.06 102 LYS A N 1
ATOM 797 C CA . LYS A 1 102 ? 16.197 -7.950 -6.724 1.00 86.06 102 LYS A CA 1
ATOM 798 C C . LYS A 1 102 ? 14.994 -8.864 -6.958 1.00 86.06 102 LYS A C 1
ATOM 800 O O . LYS A 1 102 ? 15.130 -10.075 -6.807 1.00 86.06 102 LYS A O 1
ATOM 805 N N . VAL A 1 103 ? 13.824 -8.301 -7.268 1.00 86.44 103 VAL A N 1
ATOM 806 C CA . VAL A 1 103 ? 12.563 -9.038 -7.402 1.00 86.44 103 VAL A CA 1
ATOM 807 C C . VAL A 1 103 ? 11.918 -8.658 -8.729 1.00 86.44 103 VAL A C 1
ATOM 809 O O . VAL A 1 103 ? 11.697 -7.489 -9.036 1.00 86.44 103 VAL A O 1
ATOM 812 N N . SER A 1 104 ? 11.621 -9.660 -9.553 1.00 85.00 104 SER A N 1
ATOM 813 C CA . SER A 1 104 ? 11.056 -9.444 -10.887 1.00 85.00 104 SER A CA 1
ATOM 814 C C . SER A 1 104 ? 9.590 -9.013 -10.863 1.00 85.00 104 SER A C 1
ATOM 816 O O . SER A 1 104 ? 9.108 -8.530 -11.881 1.00 85.00 104 SER A O 1
ATOM 818 N N . THR A 1 105 ? 8.891 -9.144 -9.738 1.00 88.56 105 THR A N 1
ATOM 819 C CA . THR A 1 105 ? 7.478 -8.784 -9.564 1.00 88.56 105 THR A CA 1
ATOM 820 C C . THR A 1 105 ? 7.312 -7.632 -8.576 1.00 88.56 105 THR A C 1
ATOM 822 O O . THR A 1 105 ? 8.091 -7.492 -7.632 1.00 88.56 105 THR A O 1
ATOM 825 N N . SER A 1 106 ? 6.270 -6.826 -8.764 1.00 92.69 106 SER A N 1
ATOM 826 C CA . SER A 1 106 ? 5.882 -5.794 -7.800 1.00 92.69 106 SER A CA 1
ATOM 827 C C . SER A 1 106 ? 5.435 -6.427 -6.477 1.00 92.69 106 SER A C 1
ATOM 829 O O . SER A 1 106 ? 4.834 -7.502 -6.471 1.00 92.69 106 SER A O 1
ATOM 831 N N . ILE A 1 107 ? 5.731 -5.771 -5.354 1.00 94.38 107 ILE A N 1
ATOM 832 C CA . ILE A 1 107 ? 5.471 -6.299 -4.007 1.00 94.38 107 ILE A CA 1
ATOM 833 C C . ILE A 1 107 ? 4.287 -5.529 -3.390 1.00 94.38 107 ILE A C 1
ATOM 835 O O . ILE A 1 107 ? 4.397 -4.310 -3.228 1.00 94.38 107 ILE A O 1
ATOM 839 N N . PRO A 1 108 ? 3.162 -6.189 -3.045 1.00 95.12 108 PRO A N 1
ATOM 840 C CA . PRO A 1 108 ? 2.017 -5.557 -2.385 1.00 95.12 108 PRO A CA 1
ATOM 841 C C . PRO A 1 108 ? 2.143 -5.583 -0.852 1.00 95.12 108 PRO A C 1
ATOM 843 O O . PRO A 1 108 ? 3.064 -6.181 -0.290 1.00 95.12 108 PRO A O 1
ATOM 846 N N . ALA A 1 109 ? 1.188 -4.975 -0.144 1.00 95.38 109 ALA A N 1
ATOM 847 C CA . ALA A 1 109 ? 1.023 -5.194 1.292 1.00 95.38 109 ALA A CA 1
ATOM 848 C C . ALA A 1 109 ? 0.544 -6.624 1.601 1.00 95.38 109 ALA A C 1
ATOM 850 O O . ALA A 1 109 ? -0.172 -7.250 0.820 1.00 95.38 109 ALA A O 1
ATOM 851 N N . CYS A 1 110 ? 0.908 -7.143 2.771 1.00 95.62 110 CYS A N 1
ATOM 852 C CA . CYS A 1 110 ? 0.404 -8.426 3.247 1.00 95.62 110 CYS A CA 1
ATOM 853 C C . CYS A 1 110 ? -1.084 -8.337 3.630 1.00 95.62 110 CYS A C 1
ATOM 855 O O . CYS A 1 110 ? -1.548 -7.323 4.160 1.00 95.62 110 CYS A O 1
ATOM 857 N N . ARG A 1 111 ? -1.816 -9.447 3.463 1.00 95.25 111 ARG A N 1
ATOM 858 C CA . ARG A 1 111 ? -3.252 -9.568 3.780 1.00 95.25 111 ARG A CA 1
ATOM 859 C C . ARG A 1 111 ? -3.677 -8.992 5.143 1.00 95.25 111 ARG A C 1
ATOM 861 O O . ARG A 1 111 ? -4.666 -8.258 5.155 1.00 95.25 111 ARG A O 1
ATOM 868 N N . PRO A 1 112 ? -2.963 -9.231 6.266 1.00 93.88 112 PRO A N 1
ATOM 869 C CA . PRO A 1 112 ? -3.392 -8.725 7.573 1.00 93.88 112 PRO A CA 1
ATOM 870 C C . PRO A 1 112 ? -3.521 -7.196 7.641 1.00 93.88 112 PRO A C 1
ATOM 872 O O . PRO A 1 112 ? -4.374 -6.684 8.361 1.00 93.88 112 PRO A O 1
ATOM 875 N N . MET A 1 113 ? -2.715 -6.459 6.869 1.00 94.12 113 MET A N 1
ATOM 876 C CA . MET A 1 113 ? -2.818 -5.000 6.797 1.00 94.12 113 MET A CA 1
ATOM 877 C C . MET A 1 113 ? -4.129 -4.562 6.137 1.00 94.12 113 MET A C 1
ATOM 879 O O . MET A 1 113 ? -4.807 -3.672 6.645 1.00 94.12 113 MET A O 1
ATOM 883 N N . CYS A 1 114 ? -4.501 -5.199 5.023 1.00 96.38 114 CYS A N 1
ATOM 884 C CA . CYS A 1 114 ? -5.763 -4.918 4.343 1.00 96.38 114 CYS A CA 1
ATOM 885 C C . CYS A 1 114 ? -6.956 -5.217 5.251 1.00 96.38 114 CYS A C 1
ATOM 887 O O . CYS A 1 114 ? -7.866 -4.400 5.364 1.00 96.38 114 CYS A O 1
ATOM 889 N N . GLU A 1 115 ? -6.942 -6.363 5.936 1.00 95.81 115 GLU A N 1
ATOM 890 C CA . GLU A 1 115 ? -8.024 -6.753 6.842 1.00 95.81 115 GLU A CA 1
ATOM 891 C C . GLU A 1 115 ? -8.199 -5.740 7.977 1.00 95.81 115 GLU A C 1
ATOM 893 O O . GLU A 1 115 ? -9.329 -5.357 8.287 1.00 95.81 115 GLU A O 1
ATOM 898 N N . GLN A 1 116 ? -7.091 -5.254 8.545 1.00 95.12 116 GLN A N 1
ATOM 899 C CA . GLN A 1 116 ? -7.101 -4.217 9.572 1.00 95.12 116 GLN A CA 1
ATOM 900 C C . GLN A 1 116 ? -7.661 -2.887 9.044 1.00 95.12 116 GLN A C 1
ATOM 902 O O . GLN A 1 116 ? -8.531 -2.294 9.687 1.00 95.12 116 GLN A O 1
ATOM 907 N N . ALA A 1 117 ? -7.208 -2.437 7.870 1.00 95.69 117 ALA A N 1
ATOM 908 C CA . ALA A 1 117 ? -7.709 -1.219 7.237 1.00 95.69 117 ALA A CA 1
ATOM 909 C C . ALA A 1 117 ? -9.212 -1.333 6.929 1.00 95.69 117 ALA A C 1
ATOM 911 O O . ALA A 1 117 ? -9.990 -0.454 7.301 1.00 95.69 117 ALA A O 1
ATOM 912 N N . ARG A 1 118 ? -9.650 -2.457 6.347 1.00 96.19 118 ARG A N 1
ATOM 913 C CA . ARG A 1 118 ? -11.064 -2.742 6.065 1.00 96.19 118 ARG A CA 1
ATOM 914 C C . ARG A 1 118 ? -11.902 -2.719 7.339 1.00 96.19 118 ARG A C 1
ATOM 916 O O . ARG A 1 118 ? -12.945 -2.076 7.364 1.00 96.19 118 ARG A O 1
ATOM 923 N N . GLN A 1 119 ? -11.451 -3.379 8.406 1.00 96.69 119 GLN A N 1
ATOM 924 C CA . GLN A 1 119 ? -12.192 -3.455 9.668 1.00 96.69 119 GLN A CA 1
ATOM 925 C C . GLN A 1 119 ? -12.457 -2.070 10.276 1.00 96.69 119 GLN A C 1
ATOM 927 O O . GLN A 1 119 ? -13.541 -1.835 10.807 1.00 96.69 119 GLN A O 1
ATOM 932 N N . LYS A 1 120 ? -11.485 -1.153 10.206 1.00 95.75 120 LYS A N 1
ATOM 933 C CA . LYS A 1 120 ? -11.626 0.191 10.784 1.00 95.75 120 LYS A CA 1
ATOM 934 C C . LYS A 1 120 ? -12.315 1.186 9.851 1.00 95.75 120 LYS A C 1
ATOM 936 O O . LYS A 1 120 ? -13.016 2.074 10.329 1.00 95.75 120 LYS A O 1
ATOM 941 N N . CYS A 1 121 ? -12.133 1.047 8.539 1.00 96.44 121 CYS A N 1
ATOM 942 C CA . CYS A 1 121 ? -12.589 2.032 7.560 1.00 96.44 121 CYS A CA 1
ATOM 943 C C . CYS A 1 121 ? -13.919 1.671 6.878 1.00 96.44 121 CYS A C 1
ATOM 945 O O . CYS A 1 121 ? -14.683 2.584 6.567 1.00 96.44 121 CYS A O 1
ATOM 947 N N . SER A 1 122 ? -14.259 0.384 6.711 1.00 96.06 122 SER A N 1
ATOM 948 C CA . SER A 1 122 ? -15.553 -0.041 6.134 1.00 96.06 122 SER A CA 1
ATOM 949 C C . SER A 1 122 ? -16.759 0.551 6.876 1.00 96.06 122 SER A C 1
ATOM 951 O O . SER A 1 122 ? -17.615 1.138 6.217 1.00 96.06 122 SER A O 1
ATOM 953 N N . PRO A 1 123 ? -16.810 0.555 8.229 1.00 95.56 123 PRO A N 1
ATOM 954 C CA . PRO A 1 123 ? -17.945 1.139 8.948 1.00 95.56 123 PRO A CA 1
ATOM 955 C C . PRO A 1 123 ? -18.104 2.649 8.727 1.00 95.56 123 PRO A C 1
ATOM 957 O O . PRO A 1 123 ? -19.185 3.196 8.935 1.00 95.56 123 PRO A O 1
ATOM 960 N N . ILE A 1 124 ? -17.029 3.352 8.355 1.00 94.00 124 ILE A N 1
ATOM 961 C CA . ILE A 1 124 ? -17.083 4.778 8.016 1.00 94.00 124 ILE A CA 1
ATOM 962 C C . ILE A 1 124 ? -17.660 4.957 6.615 1.00 94.00 124 ILE A C 1
ATOM 964 O O . ILE A 1 124 ? -18.543 5.789 6.439 1.00 94.00 124 ILE A O 1
ATOM 968 N N . MET A 1 125 ? -17.221 4.152 5.645 1.00 94.31 125 MET A N 1
ATOM 969 C CA . MET A 1 125 ? -17.769 4.170 4.284 1.00 94.31 125 MET A CA 1
ATOM 970 C C . MET A 1 125 ? -19.270 3.851 4.275 1.00 94.31 125 MET A C 1
ATOM 972 O O . MET A 1 125 ? -20.051 4.573 3.654 1.00 94.31 125 MET A O 1
ATOM 976 N N . GLU A 1 126 ? -19.685 2.842 5.044 1.00 95.50 126 GLU A N 1
ATOM 977 C CA . GLU A 1 126 ? -21.082 2.401 5.131 1.00 95.50 126 GLU A CA 1
ATOM 978 C C . GLU A 1 126 ? -22.012 3.496 5.674 1.00 95.50 126 GLU A C 1
ATOM 980 O O . GLU A 1 126 ? -23.142 3.632 5.203 1.00 95.50 126 GLU A O 1
ATOM 985 N N . LYS A 1 127 ? -21.532 4.343 6.599 1.00 93.44 127 LYS A N 1
ATOM 986 C CA . LYS A 1 127 ? -22.290 5.509 7.098 1.00 93.44 127 LYS A CA 1
ATOM 987 C C . LYS A 1 127 ? -22.626 6.519 6.003 1.00 93.44 127 LYS A C 1
ATOM 989 O O . LYS A 1 127 ? -23.609 7.241 6.137 1.00 93.44 127 LYS A O 1
ATOM 994 N N . PHE A 1 128 ? -21.822 6.571 4.946 1.00 91.50 128 PHE A N 1
ATOM 995 C CA . PHE A 1 128 ? -22.043 7.418 3.774 1.00 91.50 128 PHE A CA 1
ATOM 996 C C . PHE A 1 128 ? -22.608 6.630 2.583 1.00 91.50 128 PHE A C 1
ATOM 998 O O . PHE A 1 128 ? -22.577 7.124 1.461 1.00 91.50 128 PHE A O 1
ATOM 1005 N N . HIS A 1 129 ? -23.141 5.426 2.821 1.00 94.12 129 HIS A N 1
ATOM 1006 C CA . HIS A 1 129 ? -23.709 4.534 1.806 1.00 94.12 129 HIS A CA 1
ATOM 1007 C C . HIS A 1 129 ? -22.711 4.039 0.745 1.00 94.12 129 HIS A C 1
ATOM 1009 O O . HIS A 1 129 ? -23.113 3.655 -0.352 1.00 94.12 129 HIS A O 1
ATOM 1015 N N . TYR A 1 130 ? -21.420 3.989 1.082 1.00 93.56 130 TYR A N 1
ATOM 1016 C CA . TYR A 1 130 ? -20.394 3.351 0.261 1.00 93.56 130 TYR A CA 1
ATOM 1017 C C . TYR A 1 130 ? -19.997 2.003 0.861 1.00 93.56 130 TYR A C 1
ATOM 1019 O O . TYR A 1 130 ? -19.739 1.896 2.058 1.00 93.56 130 TYR A O 1
ATOM 1027 N N . ALA A 1 131 ? -19.925 0.969 0.027 1.00 94.75 131 ALA A N 1
ATOM 1028 C CA . ALA A 1 131 ? -19.383 -0.324 0.426 1.00 94.75 131 ALA A CA 1
ATOM 1029 C C . ALA A 1 131 ? -17.862 -0.359 0.229 1.00 94.75 131 ALA A C 1
ATOM 1031 O O . ALA A 1 131 ? -17.315 0.373 -0.601 1.00 94.75 131 ALA A O 1
ATOM 1032 N N . TRP A 1 132 ? -17.181 -1.243 0.961 1.00 94.56 132 TRP A N 1
ATOM 1033 C CA . TRP A 1 132 ? -15.786 -1.561 0.673 1.00 94.56 132 TRP A CA 1
ATOM 1034 C C . TRP A 1 132 ? -15.681 -2.169 -0.739 1.00 94.56 132 TRP A C 1
ATOM 1036 O O . TRP A 1 132 ? -16.354 -3.165 -1.005 1.00 94.56 132 TRP A O 1
ATOM 1046 N N . PRO A 1 133 ? -14.890 -1.588 -1.655 1.00 94.44 133 PRO A N 1
ATOM 1047 C CA . PRO A 1 133 ? -14.907 -1.982 -3.060 1.00 94.44 133 PRO A CA 1
ATOM 1048 C C . PRO A 1 133 ? -14.233 -3.340 -3.289 1.00 94.44 133 PRO A C 1
ATOM 1050 O O . PRO A 1 133 ? -13.216 -3.654 -2.669 1.00 94.44 133 PRO A O 1
ATOM 1053 N N . ASP A 1 134 ? -14.742 -4.107 -4.257 1.00 94.06 134 ASP A N 1
ATOM 1054 C CA . ASP A 1 134 ? -14.216 -5.436 -4.621 1.00 94.06 134 ASP A CA 1
ATOM 1055 C C . ASP A 1 134 ? -12.765 -5.396 -5.122 1.00 94.06 134 ASP A C 1
ATOM 1057 O O . ASP A 1 134 ? -12.029 -6.381 -5.038 1.00 94.06 134 ASP A O 1
ATOM 1061 N N . SER A 1 135 ? -12.332 -4.249 -5.646 1.00 91.38 135 SER A N 1
ATOM 1062 C CA . SER A 1 135 ? -10.945 -4.021 -6.048 1.00 91.38 135 SER A CA 1
ATOM 1063 C C . SER A 1 135 ? -9.972 -3.999 -4.863 1.00 91.38 135 SER A C 1
ATOM 1065 O O . SER A 1 135 ? -8.788 -4.261 -5.050 1.00 91.38 135 SER A O 1
ATOM 1067 N N . LEU A 1 136 ? -10.468 -3.759 -3.643 1.00 94.50 136 LEU A N 1
ATOM 1068 C CA . LEU A 1 136 ? -9.711 -3.798 -2.390 1.00 94.50 136 LEU A CA 1
ATOM 1069 C C . LEU A 1 136 ? -9.987 -5.082 -1.583 1.00 94.50 136 LEU A C 1
ATOM 1071 O O . LEU A 1 136 ? -9.843 -5.089 -0.357 1.00 94.50 136 LEU A O 1
ATOM 1075 N N . ASP A 1 137 ? -10.410 -6.172 -2.231 1.00 95.06 137 ASP A N 1
ATOM 1076 C CA . ASP A 1 137 ? -10.622 -7.458 -1.562 1.00 95.06 137 ASP A CA 1
ATOM 1077 C C . ASP A 1 137 ? -9.304 -8.050 -1.033 1.00 95.06 137 ASP A C 1
ATOM 1079 O O . ASP A 1 137 ? -8.421 -8.478 -1.783 1.00 95.06 137 ASP A O 1
ATOM 1083 N N . CYS A 1 138 ? -9.203 -8.132 0.296 1.00 95.62 138 CYS A N 1
ATOM 1084 C CA . CYS A 1 138 ? -8.031 -8.637 1.006 1.00 95.62 138 CYS A CA 1
ATOM 1085 C C . CYS A 1 138 ? -7.696 -10.099 0.680 1.00 95.62 138 CYS A C 1
ATOM 1087 O O . CYS A 1 138 ? -6.550 -10.520 0.852 1.00 95.62 138 CYS A O 1
ATOM 1089 N N . SER A 1 139 ? -8.661 -10.875 0.181 1.00 94.06 139 SER A N 1
ATOM 1090 C CA . SER A 1 139 ? -8.464 -12.284 -0.185 1.00 94.06 139 SER A CA 1
ATOM 1091 C C . SER A 1 139 ? -7.456 -12.457 -1.327 1.00 94.06 139 SER A C 1
ATOM 1093 O O . SER A 1 139 ? -6.801 -13.495 -1.413 1.00 94.06 139 SER A O 1
ATOM 1095 N N . ARG A 1 140 ? -7.282 -11.421 -2.162 1.00 92.06 140 ARG A N 1
ATOM 1096 C CA . ARG A 1 140 ? -6.332 -11.388 -3.287 1.00 92.06 140 ARG A CA 1
ATOM 1097 C C . ARG A 1 140 ? -4.883 -11.170 -2.852 1.00 92.06 140 ARG A C 1
ATOM 1099 O O . ARG A 1 140 ? -3.974 -11.349 -3.656 1.00 92.06 140 ARG A O 1
ATOM 1106 N N . LEU A 1 141 ? -4.658 -10.780 -1.595 1.00 93.81 141 LEU A N 1
ATOM 1107 C CA . LEU A 1 141 ? -3.324 -10.508 -1.073 1.00 93.81 141 LEU A CA 1
ATOM 1108 C C . LEU A 1 141 ? -2.678 -11.751 -0.453 1.00 93.81 141 LEU A C 1
ATOM 1110 O O . LEU A 1 141 ? -3.370 -12.563 0.181 1.00 93.81 141 LEU A O 1
ATOM 1114 N N . PRO A 1 142 ? -1.346 -11.882 -0.575 1.00 93.00 142 PRO A N 1
ATOM 1115 C CA . PRO A 1 142 ? -0.594 -12.963 0.044 1.00 93.00 142 PRO A CA 1
ATOM 1116 C C . PRO A 1 142 ? -0.529 -12.820 1.569 1.00 93.00 142 PRO A C 1
ATOM 1118 O O . PRO A 1 142 ? -0.645 -11.731 2.145 1.00 93.00 142 PRO A O 1
ATOM 1121 N N . THR A 1 143 ? -0.319 -13.949 2.239 1.00 89.94 143 THR A N 1
ATOM 1122 C CA . THR A 1 143 ? -0.054 -14.011 3.682 1.00 89.94 143 THR A CA 1
ATOM 1123 C C . THR A 1 143 ? 1.444 -14.085 3.959 1.00 89.94 143 THR A C 1
ATOM 1125 O O . THR A 1 143 ? 2.178 -14.656 3.163 1.00 89.94 143 THR A O 1
ATOM 1128 N N . LYS A 1 144 ? 1.886 -13.619 5.135 1.00 77.12 144 LYS A N 1
ATOM 1129 C CA . LYS A 1 144 ? 3.300 -13.632 5.568 1.00 77.12 144 LYS A CA 1
ATOM 1130 C C . LYS A 1 144 ? 4.006 -14.988 5.415 1.00 77.12 144 LYS A C 1
ATOM 1132 O O . LYS A 1 144 ? 5.202 -15.033 5.164 1.00 77.12 144 LYS A O 1
ATOM 1137 N N . ASN A 1 145 ? 3.272 -16.080 5.611 1.00 76.44 145 ASN A N 1
ATOM 1138 C CA . ASN A 1 145 ? 3.830 -17.431 5.641 1.00 76.44 145 ASN A CA 1
ATOM 1139 C C . ASN A 1 145 ? 3.831 -18.118 4.267 1.00 76.44 145 ASN A C 1
ATOM 1141 O O . ASN A 1 145 ? 4.091 -19.317 4.209 1.00 76.44 145 ASN A O 1
ATOM 1145 N N . ASP A 1 146 ? 3.491 -17.410 3.187 1.00 78.12 146 ASP A N 1
ATOM 1146 C CA . ASP A 1 146 ? 3.509 -17.990 1.847 1.00 78.12 146 ASP A CA 1
ATOM 1147 C C . ASP A 1 146 ? 4.956 -18.047 1.320 1.00 78.12 146 ASP A C 1
ATOM 1149 O O . ASP A 1 146 ? 5.561 -16.998 1.092 1.00 78.12 146 ASP A O 1
ATOM 1153 N N . PRO A 1 147 ? 5.542 -19.242 1.119 1.00 74.94 147 PRO A N 1
ATOM 1154 C CA . PRO A 1 147 ? 6.912 -19.368 0.625 1.00 74.94 147 PRO A CA 1
ATOM 1155 C C . PRO A 1 147 ? 7.080 -18.883 -0.823 1.00 74.94 147 PRO A C 1
ATOM 1157 O O . PRO A 1 147 ? 8.210 -18.674 -1.257 1.00 74.94 147 PRO A O 1
ATOM 1160 N N . ASN A 1 148 ? 5.985 -18.700 -1.569 1.00 77.69 148 ASN A N 1
ATOM 1161 C CA . ASN A 1 148 ? 6.013 -18.334 -2.984 1.00 77.69 148 ASN A CA 1
ATOM 1162 C C . ASN A 1 148 ? 5.660 -16.861 -3.247 1.00 77.69 148 ASN A C 1
ATOM 1164 O O . ASN A 1 148 ? 5.746 -16.425 -4.395 1.00 77.69 148 ASN A O 1
ATOM 1168 N N . ALA A 1 149 ? 5.263 -16.091 -2.226 1.00 83.44 149 ALA A N 1
ATOM 1169 C CA . ALA A 1 149 ? 4.790 -14.720 -2.404 1.00 83.44 149 ALA A CA 1
ATOM 1170 C C . ALA A 1 149 ? 5.374 -13.753 -1.365 1.00 83.44 149 ALA A C 1
ATOM 1172 O O . ALA A 1 149 ? 5.155 -13.882 -0.162 1.00 83.44 149 ALA A O 1
ATOM 1173 N N . LEU A 1 150 ? 6.088 -12.734 -1.848 1.00 90.75 150 LEU A N 1
ATOM 1174 C CA . LEU A 1 150 ? 6.636 -11.664 -1.018 1.00 90.75 150 LEU A CA 1
ATOM 1175 C C . LEU A 1 150 ? 5.592 -10.559 -0.798 1.00 90.75 150 LEU A C 1
ATOM 1177 O O . LEU A 1 150 ? 4.896 -10.166 -1.734 1.00 90.75 150 LEU A O 1
ATOM 1181 N N . CYS A 1 151 ? 5.514 -10.020 0.421 1.00 94.12 151 CYS A N 1
ATOM 1182 C CA . CYS A 1 151 ? 4.644 -8.891 0.750 1.00 94.12 151 CYS A CA 1
ATOM 1183 C C . CYS A 1 151 ? 5.222 -8.005 1.858 1.00 94.12 151 CYS A C 1
ATOM 1185 O O . CYS A 1 151 ? 6.098 -8.426 2.614 1.00 94.12 151 CYS A O 1
ATOM 1187 N N . MET A 1 152 ? 4.732 -6.767 1.941 1.00 93.56 152 MET A N 1
ATOM 1188 C CA . MET A 1 152 ? 5.156 -5.772 2.928 1.00 93.56 152 MET A CA 1
ATOM 1189 C C . MET A 1 152 ? 4.248 -5.762 4.159 1.00 93.56 152 MET A C 1
ATOM 1191 O O . MET A 1 152 ? 3.019 -5.739 4.049 1.00 93.56 152 MET A O 1
ATOM 1195 N N . GLU A 1 153 ? 4.861 -5.721 5.337 1.00 90.81 153 GLU A N 1
ATOM 1196 C CA . GLU A 1 153 ? 4.164 -5.509 6.605 1.00 90.81 153 GLU A CA 1
ATOM 1197 C C . GLU A 1 153 ? 3.897 -4.018 6.846 1.00 90.81 153 GLU A C 1
ATOM 1199 O O . GLU A 1 153 ? 4.416 -3.150 6.140 1.00 90.81 153 GLU A O 1
ATOM 1204 N N . ALA A 1 154 ? 3.045 -3.720 7.829 1.00 84.94 154 ALA A N 1
ATOM 1205 C CA . ALA A 1 154 ? 2.778 -2.345 8.227 1.00 84.94 154 ALA A CA 1
ATOM 1206 C C . ALA A 1 154 ? 4.078 -1.690 8.702 1.00 84.94 154 ALA A C 1
ATOM 1208 O O . ALA A 1 154 ? 4.799 -2.321 9.478 1.00 84.94 154 ALA A O 1
ATOM 1209 N N . PRO A 1 155 ? 4.386 -0.451 8.273 1.00 81.62 155 PRO A N 1
ATOM 1210 C CA . PRO A 1 155 ? 5.471 0.303 8.878 1.00 81.62 155 PRO A CA 1
ATOM 1211 C C . PRO A 1 155 ? 5.244 0.352 10.387 1.00 81.62 155 PRO A C 1
ATOM 1213 O O . PRO A 1 155 ? 4.144 0.686 10.827 1.00 81.62 155 PRO A O 1
ATOM 1216 N N . GLU A 1 156 ? 6.255 0.017 11.181 1.00 71.00 156 GLU A N 1
ATOM 1217 C CA . GLU A 1 156 ? 6.178 0.219 12.622 1.00 71.00 156 GLU A CA 1
ATOM 1218 C C . GLU A 1 156 ? 6.076 1.730 12.871 1.00 71.00 156 GLU A C 1
ATOM 1220 O O . GLU A 1 156 ? 7.039 2.472 12.698 1.00 71.00 156 GLU A O 1
ATOM 1225 N N . ASN A 1 157 ? 4.886 2.216 13.222 1.00 56.44 157 ASN A N 1
ATOM 1226 C CA . ASN A 1 157 ? 4.787 3.520 13.859 1.00 56.44 157 ASN A CA 1
ATOM 1227 C C . ASN A 1 157 ? 5.329 3.364 15.283 1.00 56.44 157 ASN A C 1
ATOM 1229 O O . ASN A 1 157 ? 4.984 2.390 15.953 1.00 56.44 157 ASN A O 1
ATOM 1233 N N . ASP A 1 158 ? 6.069 4.357 15.784 1.00 47.44 158 ASP A N 1
ATOM 1234 C CA . ASP A 1 158 ? 6.541 4.493 17.179 1.00 47.44 158 ASP A CA 1
ATOM 1235 C C . ASP A 1 158 ? 5.408 4.520 18.238 1.00 47.44 158 ASP A C 1
ATOM 1237 O O . ASP A 1 158 ? 5.575 4.922 19.387 1.00 47.44 158 ASP A O 1
ATOM 1241 N N . THR A 1 159 ? 4.214 4.058 17.891 1.00 44.09 159 THR A N 1
ATOM 1242 C CA . THR A 1 159 ? 3.273 3.452 18.818 1.00 44.09 159 THR A CA 1
ATOM 1243 C C . THR A 1 159 ? 3.594 1.966 18.926 1.00 44.09 159 THR A C 1
ATOM 1245 O O . THR A 1 159 ? 3.038 1.146 18.198 1.00 44.09 159 THR A O 1
ATOM 1248 N N . LYS A 1 160 ? 4.469 1.614 19.874 1.00 42.28 160 LYS A N 1
ATOM 1249 C CA . LYS A 1 160 ? 4.642 0.241 20.364 1.00 42.28 160 LYS A CA 1
ATOM 1250 C C . LYS A 1 160 ? 3.287 -0.400 20.702 1.00 42.28 160 LYS A C 1
ATOM 1252 O O . LYS A 1 160 ? 2.806 -0.315 21.830 1.00 42.28 160 LYS A O 1
ATOM 1257 N N . THR A 1 161 ? 2.701 -1.102 19.743 1.00 37.03 161 THR A N 1
ATOM 1258 C CA . THR A 1 161 ? 2.037 -2.379 19.994 1.00 37.03 161 THR A CA 1
ATOM 1259 C C . THR A 1 161 ? 3.091 -3.446 19.764 1.00 37.03 161 THR A C 1
ATOM 1261 O O . THR A 1 161 ? 3.256 -3.960 18.665 1.00 37.03 161 THR A O 1
ATOM 1264 N N . ASP A 1 162 ? 3.845 -3.707 20.829 1.00 46.47 162 ASP A N 1
ATOM 1265 C CA . ASP A 1 162 ? 4.764 -4.830 20.987 1.00 46.47 162 ASP A CA 1
ATOM 1266 C C . ASP A 1 162 ? 3.958 -6.141 20.863 1.00 46.47 162 ASP A C 1
ATOM 1268 O O . ASP A 1 162 ? 3.533 -6.707 21.864 1.00 46.47 162 ASP A O 1
ATOM 1272 N N . ILE A 1 163 ? 3.663 -6.602 19.641 1.00 49.12 163 ILE A N 1
ATOM 1273 C CA . ILE A 1 163 ? 3.259 -7.988 19.369 1.00 49.12 163 ILE A CA 1
ATOM 1274 C C . ILE A 1 163 ? 3.919 -8.442 18.058 1.00 49.12 163 ILE A C 1
ATOM 1276 O O . ILE A 1 163 ? 3.420 -8.183 16.967 1.00 49.12 163 ILE A O 1
ATOM 1280 N N . LYS A 1 164 ? 4.990 -9.228 18.245 1.00 48.22 164 LYS A N 1
ATOM 1281 C CA . LYS A 1 164 ? 5.673 -10.143 17.306 1.00 48.22 164 LYS A CA 1
ATOM 1282 C C . LYS A 1 164 ? 6.831 -9.591 16.466 1.00 48.22 164 LYS A C 1
ATOM 1284 O O . LYS A 1 164 ? 6.784 -9.643 15.241 1.00 48.22 164 LYS A O 1
ATOM 1289 N N . LYS A 1 165 ? 7.964 -9.342 17.130 1.00 36.69 165 LYS A N 1
ATOM 1290 C CA . LYS A 1 165 ? 9.248 -9.947 16.723 1.00 36.69 165 LYS A CA 1
ATOM 1291 C C . LYS A 1 165 ? 10.220 -9.966 17.905 1.00 36.69 165 LYS A C 1
ATOM 1293 O O . LYS A 1 165 ? 10.606 -8.918 18.399 1.00 36.69 165 LYS A O 1
ATOM 1298 N N . GLY A 1 166 ? 10.571 -11.158 18.376 1.00 34.19 166 GLY A N 1
ATOM 1299 C CA . GLY A 1 166 ? 11.468 -11.339 19.514 1.00 34.19 166 GLY A CA 1
ATOM 1300 C C . GLY A 1 166 ? 11.292 -12.713 20.141 1.00 34.19 166 GLY A C 1
ATOM 1301 O O . GLY A 1 166 ? 10.761 -12.834 21.239 1.00 34.19 166 GLY A O 1
ATOM 1302 N N . GLU A 1 167 ? 11.690 -13.752 19.411 1.00 49.00 167 GLU A N 1
ATOM 1303 C CA . GLU A 1 167 ? 12.294 -14.903 20.080 1.00 49.00 167 GLU A CA 1
ATOM 1304 C C . GLU A 1 167 ? 13.569 -14.383 20.778 1.00 49.00 167 GLU A C 1
ATOM 1306 O O . GLU A 1 167 ? 14.298 -13.581 20.196 1.00 49.00 167 GLU A O 1
ATOM 1311 N N . ASP A 1 168 ? 13.754 -14.777 22.041 1.00 50.12 168 ASP A N 1
ATOM 1312 C CA . ASP A 1 168 ? 14.808 -14.367 22.984 1.00 50.12 168 ASP A CA 1
ATOM 1313 C C . ASP A 1 168 ? 14.840 -12.895 23.443 1.00 50.12 168 ASP A C 1
ATOM 1315 O O . ASP A 1 168 ? 15.709 -12.119 23.058 1.00 50.12 168 ASP A O 1
ATOM 1319 N N . MET A 1 169 ? 13.924 -12.524 24.352 1.00 39.34 169 MET A N 1
ATOM 1320 C CA . MET A 1 169 ? 14.216 -11.789 25.607 1.00 39.34 169 MET A CA 1
ATOM 1321 C C . MET A 1 169 ? 12.917 -11.553 26.416 1.00 39.34 169 MET A C 1
ATOM 1323 O O . MET A 1 169 ? 11.864 -11.321 25.818 1.00 39.34 169 MET A O 1
ATOM 1327 N N . PRO A 1 170 ? 12.927 -11.589 27.766 1.00 45.09 170 PRO A N 1
ATOM 1328 C CA . PRO A 1 170 ? 11.703 -11.427 28.551 1.00 45.09 170 PRO A CA 1
ATOM 1329 C C . PRO A 1 170 ? 11.132 -10.005 28.455 1.00 45.09 170 PRO A C 1
ATOM 1331 O O . PRO A 1 170 ? 11.780 -9.027 28.829 1.00 45.09 170 PRO A O 1
ATOM 1334 N N . PHE A 1 171 ? 9.880 -9.908 28.005 1.00 42.28 171 PHE A N 1
ATOM 1335 C CA . PHE A 1 171 ? 9.083 -8.683 27.975 1.00 42.28 171 PHE A CA 1
ATOM 1336 C C . PHE A 1 171 ? 8.920 -8.086 29.384 1.00 42.28 171 PHE A C 1
ATOM 1338 O O . PHE A 1 171 ? 8.522 -8.776 30.322 1.00 42.28 171 PHE A O 1
ATOM 1345 N N . VAL A 1 172 ? 9.171 -6.781 29.528 1.00 46.53 172 VAL A N 1
ATOM 1346 C CA . VAL A 1 172 ? 8.747 -5.995 30.698 1.00 46.53 172 VAL A CA 1
ATOM 1347 C C . VAL A 1 172 ? 7.355 -5.432 30.399 1.00 46.53 172 VAL A C 1
ATOM 1349 O O . VAL A 1 172 ? 7.214 -4.688 29.425 1.00 46.53 172 VAL A O 1
ATOM 1352 N N . PRO A 1 173 ? 6.313 -5.740 31.192 1.00 47.59 173 PRO A N 1
ATOM 1353 C CA . PRO A 1 173 ? 4.980 -5.212 30.925 1.00 47.59 173 PRO A CA 1
ATOM 1354 C C . PRO A 1 173 ? 4.928 -3.690 31.112 1.00 47.59 173 PRO A C 1
ATOM 1356 O O . PRO A 1 173 ? 5.559 -3.160 32.033 1.00 47.59 173 PRO A O 1
ATOM 1359 N N . PRO A 1 174 ? 4.169 -2.960 30.275 1.00 44.56 174 PRO A N 1
ATOM 1360 C CA . PRO A 1 174 ? 4.025 -1.523 30.428 1.00 44.56 174 PRO A CA 1
ATOM 1361 C C . PRO A 1 174 ? 3.355 -1.184 31.765 1.00 44.56 174 PRO A C 1
ATOM 1363 O O . PRO A 1 174 ? 2.381 -1.812 32.184 1.00 44.56 174 PRO A O 1
ATOM 1366 N N . ARG A 1 175 ? 3.891 -0.150 32.426 1.00 40.72 175 ARG A N 1
ATOM 1367 C CA . ARG A 1 175 ? 3.339 0.454 33.646 1.00 40.72 175 ARG A CA 1
ATOM 1368 C C . ARG A 1 175 ? 1.834 0.728 33.444 1.00 40.72 175 ARG A C 1
ATOM 1370 O O . ARG A 1 175 ? 1.491 1.355 32.438 1.00 40.72 175 ARG A O 1
ATOM 1377 N N . PRO A 1 176 ? 0.944 0.323 34.374 1.00 43.00 176 PRO A N 1
ATOM 1378 C CA . PRO A 1 176 ? -0.477 0.649 34.283 1.00 43.00 176 PRO A CA 1
ATOM 1379 C C . PRO A 1 176 ? -0.659 2.161 34.110 1.00 43.00 176 PRO A C 1
ATOM 1381 O O . PRO A 1 176 ? -0.187 2.945 34.939 1.00 43.00 176 PRO A O 1
ATOM 1384 N N . ARG A 1 177 ? -1.293 2.583 33.008 1.00 39.44 177 ARG A N 1
ATOM 1385 C CA . ARG A 1 177 ? -1.660 3.989 32.795 1.00 39.44 177 ARG A CA 1
ATOM 1386 C C . ARG A 1 177 ? -2.752 4.352 33.797 1.00 39.44 177 ARG A C 1
ATOM 1388 O O . ARG A 1 177 ? -3.757 3.655 33.899 1.00 39.44 177 ARG A O 1
ATOM 1395 N N . GLN A 1 178 ? -2.528 5.442 34.527 1.00 47.69 178 GLN A N 1
ATOM 1396 C CA . GLN A 1 178 ? -3.532 6.062 35.386 1.00 47.69 178 GLN A CA 1
ATOM 1397 C C . GLN A 1 178 ? -4.794 6.403 34.575 1.00 47.69 178 GLN A C 1
ATOM 1399 O O . GLN A 1 178 ? -4.666 6.888 33.446 1.00 47.69 178 GLN A O 1
ATOM 1404 N N . PRO A 1 179 ? -5.999 6.237 35.145 1.00 43.62 179 PRO A N 1
ATOM 1405 C CA . PRO A 1 179 ? -7.179 6.929 34.654 1.00 43.62 179 PRO A CA 1
ATOM 1406 C C . PRO A 1 179 ? -6.945 8.438 34.754 1.00 43.62 179 PRO A C 1
ATOM 1408 O O . PRO A 1 179 ? -6.488 8.941 35.782 1.00 43.62 179 PRO A O 1
ATOM 1411 N N . GLY A 1 180 ? -7.213 9.142 33.656 1.00 35.53 180 GLY A N 1
ATOM 1412 C CA . GLY A 1 180 ? -7.062 10.585 33.558 1.00 35.53 180 GLY A CA 1
ATOM 1413 C C . GLY A 1 180 ? -7.872 11.333 34.614 1.00 35.53 180 GLY A C 1
ATOM 1414 O O . GLY A 1 180 ? -8.962 10.923 35.012 1.00 35.53 180 GLY A O 1
ATOM 1415 N N . SER A 1 181 ? -7.324 12.472 35.030 1.00 45.00 181 SER A N 1
ATOM 1416 C CA . SER A 1 181 ? -8.048 13.504 35.761 1.00 45.00 181 SER A CA 1
ATOM 1417 C C . SER A 1 181 ? -9.143 14.072 34.854 1.00 45.00 181 SER A C 1
ATOM 1419 O O . SER A 1 181 ? -8.917 14.995 34.075 1.00 45.00 181 SER A O 1
ATOM 1421 N N . SER A 1 182 ? -10.332 13.485 34.924 1.00 39.59 182 SER A N 1
ATOM 1422 C CA . SER A 1 182 ? -11.575 14.120 34.506 1.00 39.59 182 SER A CA 1
ATOM 1423 C C . SER A 1 182 ? -12.482 14.191 35.723 1.00 39.59 182 SER A C 1
ATOM 1425 O O . SER A 1 182 ? -12.829 13.167 36.308 1.00 39.59 182 SER A O 1
ATOM 1427 N N . ASN A 1 183 ? -12.814 15.423 36.100 1.00 45.31 183 ASN A N 1
ATOM 1428 C CA . ASN A 1 183 ? -13.770 15.799 37.132 1.00 45.31 183 ASN A CA 1
ATOM 1429 C C . ASN A 1 183 ? -14.910 14.788 37.313 1.00 45.31 183 ASN A C 1
ATOM 1431 O O . ASN A 1 183 ? -15.734 14.596 36.423 1.00 45.31 183 ASN A O 1
ATOM 1435 N N . GLY A 1 184 ? -15.001 14.221 38.512 1.00 34.34 184 GLY A N 1
ATOM 1436 C CA . GLY A 1 184 ? -16.114 13.377 38.920 1.00 34.34 184 GLY A CA 1
ATOM 1437 C C . GLY A 1 184 ? -15.934 12.940 40.363 1.00 34.34 184 GLY A C 1
ATOM 1438 O O . GLY A 1 184 ? -15.147 12.051 40.659 1.00 34.34 184 GLY A O 1
ATOM 1439 N N . ARG A 1 185 ? -16.642 13.604 41.277 1.00 44.81 185 ARG A N 1
ATOM 1440 C CA . ARG A 1 185 ? -16.756 13.193 42.678 1.00 44.81 185 ARG A CA 1
ATOM 1441 C C . ARG A 1 185 ? -17.240 11.742 42.744 1.00 44.81 185 ARG A C 1
ATOM 1443 O O . ARG A 1 185 ? -18.319 11.455 42.240 1.00 44.81 185 ARG A O 1
ATOM 1450 N N . SER A 1 186 ? -16.518 10.885 43.459 1.00 32.84 186 SER A N 1
ATOM 1451 C CA . SER A 1 186 ? -17.158 9.860 44.280 1.00 32.84 186 SER A CA 1
ATOM 1452 C C . SER A 1 186 ? -16.222 9.418 45.397 1.00 32.84 186 SER A C 1
ATOM 1454 O O . SER A 1 186 ? -15.091 8.997 45.177 1.00 32.84 186 SER A O 1
ATOM 1456 N N . MET A 1 187 ? -16.709 9.599 46.617 1.00 46.88 187 MET A N 1
ATOM 1457 C CA . MET A 1 187 ? -16.087 9.180 47.859 1.00 46.88 187 MET A CA 1
ATOM 1458 C C . MET A 1 187 ? -16.267 7.664 47.991 1.00 46.88 187 MET A C 1
ATOM 1460 O O . MET A 1 187 ? -17.400 7.195 48.053 1.00 46.88 187 MET A O 1
ATOM 1464 N N . GLY A 1 188 ? -15.172 6.900 48.016 1.00 44.03 188 GLY A N 1
ATOM 1465 C CA . GLY A 1 188 ? -15.228 5.452 48.215 1.00 44.03 188 GLY A CA 1
ATOM 1466 C C . GLY A 1 188 ? -13.861 4.762 48.188 1.00 44.03 188 GLY A C 1
ATOM 1467 O O . GLY A 1 188 ? -13.242 4.655 47.140 1.00 44.03 188 GLY A O 1
ATOM 1468 N N . SER A 1 189 ? -13.455 4.242 49.350 1.00 46.62 189 SER A N 1
ATOM 1469 C CA . SER A 1 189 ? -12.343 3.310 49.609 1.00 46.62 189 SER A CA 1
ATOM 1470 C C . SER A 1 189 ? -10.906 3.853 49.559 1.00 46.62 189 SER A C 1
ATOM 1472 O O . SER A 1 189 ? -10.164 3.726 48.588 1.00 46.62 189 SER A O 1
ATOM 1474 N N . LEU A 1 190 ? -10.479 4.364 50.713 1.00 59.03 190 LEU A N 1
ATOM 1475 C CA . LEU A 1 190 ? -9.087 4.558 51.100 1.00 59.03 190 LEU A CA 1
ATOM 1476 C C . LEU A 1 190 ? -8.332 3.206 51.080 1.00 59.03 190 LEU A C 1
ATOM 1478 O O . LEU A 1 190 ? -8.552 2.361 51.942 1.00 59.03 190 LEU A O 1
ATOM 1482 N N . GLY A 1 191 ? -7.426 3.019 50.113 1.00 65.88 191 GLY A N 1
ATOM 1483 C CA . GLY A 1 191 ? -6.234 2.169 50.268 1.00 65.88 191 GLY A CA 1
ATOM 1484 C C . GLY A 1 191 ? -6.299 0.682 49.889 1.00 65.88 191 GLY A C 1
ATOM 1485 O O . GLY A 1 191 ? -5.533 -0.087 50.465 1.00 65.88 191 GLY A O 1
ATOM 1486 N N . SER A 1 192 ? -7.130 0.249 48.933 1.00 67.62 192 SER A N 1
ATOM 1487 C CA . SER A 1 192 ? -7.101 -1.148 48.450 1.00 67.62 192 SER A CA 1
ATOM 1488 C C . SER A 1 192 ? -6.823 -1.241 46.949 1.00 67.62 192 SER A C 1
ATOM 1490 O O . SER A 1 192 ? -7.399 -0.497 46.159 1.00 67.62 192 SER A O 1
ATOM 1492 N N . CYS A 1 193 ? -5.920 -2.144 46.561 1.00 76.56 193 CYS A N 1
ATOM 1493 C CA . CYS A 1 193 ? -5.601 -2.446 45.165 1.00 76.56 193 CYS A CA 1
ATOM 1494 C C . CYS A 1 193 ? -6.576 -3.496 44.616 1.00 76.56 193 CYS A C 1
ATOM 1496 O O . CYS A 1 193 ? -7.001 -4.380 45.357 1.00 76.56 193 CYS A O 1
ATOM 1498 N N . GLU A 1 194 ? -6.846 -3.475 43.306 1.00 69.69 194 GLU A N 1
ATOM 1499 C CA . GLU A 1 194 ? -7.808 -4.374 42.630 1.00 69.69 194 GLU A CA 1
ATOM 1500 C C . GLU A 1 194 ? -7.432 -5.877 42.675 1.00 69.69 194 GLU A C 1
ATOM 1502 O O . GLU A 1 194 ? -8.146 -6.728 42.157 1.00 69.69 194 GLU A O 1
ATOM 1507 N N . ASN A 1 195 ? -6.321 -6.237 43.329 1.00 75.00 195 ASN A N 1
ATOM 1508 C CA . ASN A 1 195 ? -5.960 -7.615 43.643 1.00 75.00 195 ASN A CA 1
ATOM 1509 C C . ASN A 1 195 ? -4.974 -7.667 44.840 1.00 75.00 195 ASN A C 1
ATOM 1511 O O . ASN A 1 195 ? -3.760 -7.550 44.632 1.00 75.00 195 ASN A O 1
ATOM 1515 N N . PRO A 1 196 ? -5.453 -7.834 46.090 1.00 76.62 196 PRO A N 1
ATOM 1516 C CA . PRO A 1 196 ? -4.610 -7.781 47.293 1.00 76.62 196 PRO A CA 1
ATOM 1517 C C . PRO A 1 196 ? -3.633 -8.965 47.430 1.00 76.62 196 PRO A C 1
ATOM 1519 O O . PRO A 1 196 ? -2.636 -8.863 48.149 1.00 76.62 196 PRO A O 1
ATOM 1522 N N . GLU A 1 197 ? -3.870 -10.072 46.720 1.00 77.12 197 GLU A N 1
ATOM 1523 C CA . GLU A 1 197 ? -2.964 -11.232 46.695 1.00 77.12 197 GLU A CA 1
ATOM 1524 C C . GLU A 1 197 ? -1.686 -10.935 45.901 1.00 77.12 197 GLU A C 1
ATOM 1526 O O . GLU A 1 197 ? -0.593 -11.381 46.250 1.00 77.12 197 GLU A O 1
ATOM 1531 N N . LYS A 1 198 ? -1.801 -10.128 44.840 1.00 78.88 198 LYS A N 1
ATOM 1532 C CA . LYS A 1 198 ? -0.677 -9.803 43.951 1.00 78.88 198 LYS A CA 1
ATOM 1533 C C . LYS A 1 198 ? -0.061 -8.434 44.209 1.00 78.88 198 LYS A C 1
ATOM 1535 O O . LYS A 1 198 ? 1.116 -8.241 43.903 1.00 78.88 198 LYS A O 1
ATOM 1540 N N . PHE A 1 199 ? -0.815 -7.507 44.795 1.00 81.81 199 PHE A N 1
ATOM 1541 C CA . PHE A 1 199 ? -0.387 -6.128 45.005 1.00 81.81 199 PHE A CA 1
ATOM 1542 C C . PHE A 1 199 ? -0.540 -5.700 46.464 1.00 81.81 199 PHE A C 1
ATOM 1544 O O . PHE A 1 199 ? -1.489 -6.069 47.150 1.00 81.81 199 PHE A O 1
ATOM 1551 N N . HIS A 1 200 ? 0.406 -4.895 46.933 1.00 84.12 200 HIS A N 1
ATOM 1552 C CA . HIS A 1 200 ? 0.405 -4.268 48.244 1.00 84.12 200 HIS A CA 1
ATOM 1553 C C . HIS A 1 200 ? 0.442 -2.746 48.084 1.00 84.12 200 HIS A C 1
ATOM 1555 O O . HIS A 1 200 ? 1.180 -2.207 47.255 1.00 84.12 200 HIS A O 1
ATOM 1561 N N . TYR A 1 201 ? -0.376 -2.051 48.871 1.00 80.69 201 TYR A N 1
ATOM 1562 C CA . TYR A 1 201 ? -0.463 -0.599 48.838 1.00 80.69 201 TYR A CA 1
ATOM 1563 C C . TYR A 1 201 ? 0.544 0.011 49.816 1.00 80.69 201 TYR A C 1
ATOM 1565 O O . TYR A 1 201 ? 0.414 -0.169 51.023 1.00 80.69 201 TYR A O 1
ATOM 1573 N N . SER A 1 202 ? 1.530 0.747 49.297 1.00 75.06 202 SER A N 1
ATOM 1574 C CA . SER A 1 202 ? 2.551 1.422 50.122 1.00 75.06 202 SER A CA 1
ATOM 1575 C C . SER A 1 202 ? 2.647 2.937 49.888 1.00 75.06 202 SER A C 1
ATOM 1577 O O . SER A 1 202 ? 3.409 3.588 50.591 1.00 75.06 202 SER A O 1
ATOM 1579 N N . GLN A 1 203 ? 1.923 3.474 48.896 1.00 75.12 203 GLN A N 1
ATOM 1580 C CA . GLN A 1 203 ? 1.805 4.885 48.434 1.00 75.12 203 GLN A CA 1
ATOM 1581 C C . GLN A 1 203 ? 1.296 4.896 46.977 1.00 75.12 203 GLN A C 1
ATOM 1583 O O . GLN A 1 203 ? 0.681 5.846 46.507 1.00 75.12 203 GLN A O 1
ATOM 1588 N N . SER A 1 204 ? 1.544 3.792 46.275 1.00 76.00 204 SER A N 1
ATOM 1589 C CA . SER A 1 204 ? 0.892 3.347 45.047 1.00 76.00 204 SER A CA 1
ATOM 1590 C C . SER A 1 204 ? 0.792 1.815 45.104 1.00 76.00 204 SER A C 1
ATOM 1592 O O . SER A 1 204 ? 1.401 1.189 45.980 1.00 76.00 204 SER A O 1
ATOM 1594 N N . CYS A 1 205 ? -0.002 1.200 44.226 1.00 81.81 205 CYS A N 1
ATOM 1595 C CA . CYS A 1 205 ? -0.087 -0.258 44.157 1.00 81.81 205 CYS A CA 1
ATOM 1596 C C . CYS A 1 205 ? 1.220 -0.839 43.604 1.00 81.81 205 CYS A C 1
ATOM 1598 O O . CYS A 1 205 ? 1.539 -0.645 42.432 1.00 81.81 205 CYS A O 1
ATOM 1600 N N . ALA A 1 206 ? 1.960 -1.560 44.447 1.00 84.25 206 ALA A N 1
ATOM 1601 C CA . ALA A 1 206 ? 3.202 -2.237 44.088 1.00 84.25 206 ALA A CA 1
ATOM 1602 C C . ALA A 1 206 ? 3.011 -3.763 44.125 1.00 84.25 206 ALA A C 1
ATOM 1604 O O . ALA A 1 206 ? 2.263 -4.259 44.968 1.00 84.25 206 ALA A O 1
ATOM 1605 N N . PRO A 1 207 ? 3.651 -4.535 43.233 1.00 85.31 207 PRO A N 1
ATOM 1606 C CA . PRO A 1 207 ? 3.580 -5.993 43.276 1.00 85.31 207 PRO A CA 1
ATOM 1607 C C . PRO A 1 207 ? 4.236 -6.540 44.550 1.00 85.31 207 PRO A C 1
ATOM 1609 O O . PRO A 1 207 ? 5.231 -5.998 45.034 1.00 85.31 207 PRO A O 1
ATOM 1612 N N . ARG A 1 208 ? 3.700 -7.634 45.096 1.00 82.62 208 ARG A N 1
ATOM 1613 C CA . ARG A 1 208 ? 4.283 -8.289 46.277 1.00 82.62 208 ARG A CA 1
ATOM 1614 C C . ARG A 1 208 ? 5.585 -9.007 45.916 1.00 82.62 208 ARG A C 1
ATOM 1616 O O . ARG A 1 208 ? 5.665 -9.691 44.898 1.00 82.62 208 ARG A O 1
ATOM 1623 N N . CYS A 1 209 ? 6.582 -8.911 46.793 1.00 83.12 209 CYS A N 1
ATOM 1624 C CA . CYS A 1 209 ? 7.853 -9.620 46.653 1.00 83.12 209 CYS A CA 1
ATOM 1625 C C . CYS A 1 209 ? 7.699 -11.082 47.112 1.00 83.12 209 CYS A C 1
ATOM 1627 O O . CYS A 1 209 ? 8.002 -11.421 48.252 1.00 83.12 209 CYS A O 1
ATOM 1629 N N . SER A 1 210 ? 7.158 -11.951 46.254 1.00 78.56 210 SER A N 1
ATOM 1630 C CA . SER A 1 210 ? 7.173 -13.401 46.489 1.00 78.56 210 SER A CA 1
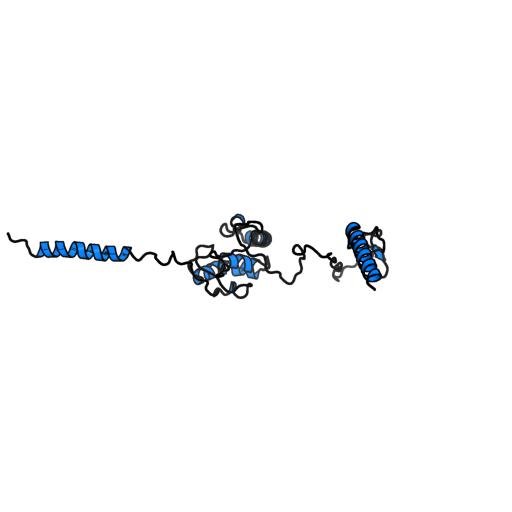ATOM 1631 C C . SER A 1 210 ? 7.309 -14.179 45.182 1.00 78.56 210 SER A C 1
ATOM 1633 O O . SER A 1 210 ? 6.807 -13.761 44.137 1.00 78.56 210 SER A O 1
ATOM 1635 N N . SER A 1 211 ? 7.961 -15.342 45.236 1.00 70.50 211 SER A N 1
ATOM 1636 C CA . SER A 1 211 ? 8.150 -16.210 44.066 1.00 70.50 211 SER A CA 1
ATOM 1637 C C . SER A 1 211 ? 6.831 -16.764 43.512 1.00 70.50 211 SER A C 1
ATOM 1639 O O . SER A 1 211 ? 6.748 -17.032 42.316 1.00 70.50 211 SER A O 1
ATOM 1641 N N . ALA A 1 212 ? 5.792 -16.862 44.349 1.00 72.38 212 ALA A N 1
ATOM 1642 C CA . ALA A 1 212 ? 4.460 -17.349 43.986 1.00 72.38 212 ALA A CA 1
ATOM 1643 C C . ALA A 1 212 ? 3.574 -16.305 43.276 1.00 72.38 212 ALA A C 1
ATOM 1645 O O . ALA A 1 212 ? 2.538 -16.663 42.719 1.00 72.38 212 ALA A O 1
ATOM 1646 N N . VAL A 1 213 ? 3.954 -15.024 43.293 1.00 80.06 213 VAL A N 1
ATOM 1647 C CA . VAL A 1 213 ? 3.163 -13.940 42.697 1.00 80.06 213 VAL A CA 1
ATOM 1648 C C . VAL A 1 213 ? 3.642 -13.663 41.273 1.00 80.06 213 VAL A C 1
ATOM 1650 O O . VAL A 1 213 ? 4.704 -13.080 41.048 1.00 80.06 213 VAL A O 1
ATOM 1653 N N . ASP A 1 214 ? 2.840 -14.082 40.297 1.00 79.19 214 ASP A N 1
ATOM 1654 C CA . ASP A 1 214 ? 3.102 -13.863 38.872 1.00 79.19 214 ASP A CA 1
ATOM 1655 C C . ASP A 1 214 ? 2.369 -12.597 38.405 1.00 79.19 214 ASP A C 1
ATOM 1657 O O . ASP A 1 214 ? 1.166 -12.620 38.120 1.00 79.19 214 ASP A O 1
ATOM 1661 N N . VAL A 1 215 ? 3.087 -11.468 38.425 1.00 76.31 215 VAL A N 1
ATOM 1662 C CA . VAL A 1 215 ? 2.603 -10.154 37.955 1.00 76.31 215 VAL A CA 1
ATOM 1663 C C . VAL A 1 215 ? 3.243 -9.786 36.622 1.00 76.31 215 VAL A C 1
ATOM 1665 O O . VAL A 1 215 ? 2.527 -9.537 35.660 1.00 76.31 215 VAL A O 1
ATOM 1668 N N . PHE A 1 216 ? 4.577 -9.775 36.560 1.00 77.50 216 PHE A N 1
ATOM 1669 C CA . PHE A 1 216 ? 5.318 -9.423 35.345 1.00 77.50 216 PHE A CA 1
ATOM 1670 C C . PHE A 1 216 ? 5.977 -10.625 34.660 1.00 77.50 216 PHE A C 1
ATOM 1672 O O . PHE A 1 216 ? 6.090 -10.635 33.441 1.00 77.50 216 PHE A O 1
ATOM 1679 N N . TRP A 1 217 ? 6.360 -11.644 35.434 1.00 76.38 217 TRP A N 1
ATOM 1680 C CA . TRP A 1 217 ? 7.031 -12.854 34.951 1.00 76.38 217 TRP A CA 1
ATOM 1681 C C . TRP A 1 217 ? 6.361 -14.096 35.525 1.00 76.38 217 TRP A C 1
ATOM 1683 O O . TRP A 1 217 ? 5.935 -14.079 36.688 1.00 76.38 217 TRP A O 1
ATOM 1693 N N . SER A 1 218 ? 6.281 -15.159 34.719 1.00 80.12 218 SER A N 1
ATOM 1694 C CA . SER A 1 218 ? 5.755 -16.445 35.169 1.00 80.12 218 SER A CA 1
ATOM 1695 C C . SER A 1 218 ? 6.756 -17.144 36.088 1.00 80.12 218 SER A C 1
ATOM 1697 O O . SER A 1 218 ? 7.957 -16.860 36.066 1.00 80.12 218 SER A O 1
ATOM 1699 N N . ARG A 1 219 ? 6.282 -18.104 36.884 1.00 79.19 219 ARG A N 1
ATOM 1700 C CA . ARG A 1 219 ? 7.166 -18.905 37.740 1.00 79.19 219 ARG A CA 1
ATOM 1701 C C . ARG A 1 219 ? 8.280 -19.614 36.962 1.00 79.19 219 ARG A C 1
ATOM 1703 O O . ARG A 1 219 ? 9.416 -19.619 37.417 1.00 79.19 219 ARG A O 1
ATOM 1710 N N . ARG A 1 220 ? 7.981 -20.091 35.748 1.00 79.31 220 ARG A N 1
ATOM 1711 C CA . ARG A 1 220 ? 8.968 -20.725 34.858 1.00 79.31 220 ARG A CA 1
ATOM 1712 C C . ARG A 1 220 ? 10.084 -19.770 34.433 1.00 79.31 220 ARG A C 1
ATOM 1714 O O . ARG A 1 220 ? 11.236 -20.184 34.386 1.00 79.31 220 ARG A O 1
ATOM 1721 N N . ASP A 1 221 ? 9.764 -18.503 34.179 1.00 79.94 221 ASP A N 1
ATOM 1722 C CA . ASP A 1 221 ? 10.762 -17.507 33.762 1.00 79.94 221 ASP A CA 1
ATOM 1723 C C . ASP A 1 221 ? 11.698 -17.140 34.920 1.00 79.94 221 ASP A C 1
ATOM 1725 O O . ASP A 1 221 ? 12.906 -16.986 34.734 1.00 79.94 221 ASP A O 1
ATOM 1729 N N . LYS A 1 222 ? 11.148 -17.052 36.140 1.00 83.12 222 LYS A N 1
ATOM 1730 C CA . LYS A 1 222 ? 11.931 -16.842 37.368 1.00 83.12 222 LYS A CA 1
ATOM 1731 C C . LYS A 1 222 ? 12.877 -18.017 37.627 1.00 83.12 222 LYS A C 1
ATOM 1733 O O . LYS A 1 222 ? 14.039 -17.792 37.962 1.00 83.12 222 LYS A O 1
ATOM 1738 N N . ASP A 1 223 ? 12.396 -19.245 37.436 1.00 86.44 223 ASP A N 1
ATOM 1739 C CA . ASP A 1 223 ? 13.195 -20.460 37.616 1.00 86.44 223 ASP A CA 1
ATOM 1740 C C . ASP A 1 223 ? 14.325 -20.538 36.578 1.00 86.44 223 ASP A C 1
ATOM 1742 O O . ASP A 1 223 ? 15.474 -20.808 36.929 1.00 86.44 223 ASP A O 1
ATOM 1746 N N . PHE A 1 224 ? 14.035 -20.214 35.313 1.00 91.25 224 PHE A N 1
ATOM 1747 C CA . PHE A 1 224 ? 15.050 -20.132 34.262 1.00 91.25 224 PHE A CA 1
ATOM 1748 C C . PHE A 1 224 ? 16.141 -19.107 34.596 1.00 91.25 224 PHE A C 1
ATOM 1750 O O . PHE A 1 224 ? 17.327 -19.434 34.549 1.00 91.25 224 PHE A O 1
ATOM 1757 N N . ALA A 1 225 ? 15.755 -17.888 34.989 1.00 89.94 225 ALA A N 1
ATOM 1758 C CA . ALA A 1 225 ? 16.706 -16.841 35.352 1.00 89.94 225 ALA A CA 1
ATOM 1759 C C . ALA A 1 225 ? 17.577 -17.251 36.550 1.00 89.94 225 ALA A C 1
ATOM 1761 O O . ALA A 1 225 ? 18.782 -17.011 36.545 1.00 89.94 225 ALA A O 1
ATOM 1762 N N . PHE A 1 226 ? 16.998 -17.913 37.554 1.00 89.69 226 PHE A N 1
ATOM 1763 C CA . PHE A 1 226 ? 17.749 -18.406 38.706 1.00 89.69 226 PHE A CA 1
ATOM 1764 C C . PHE A 1 226 ? 18.793 -19.460 38.310 1.00 89.69 226 PHE A C 1
ATOM 1766 O O . PHE A 1 226 ? 19.952 -19.367 38.721 1.00 89.69 226 PHE A O 1
ATOM 1773 N N . ILE A 1 227 ? 18.408 -20.432 37.478 1.00 92.31 227 ILE A N 1
ATOM 1774 C CA . ILE A 1 227 ? 19.323 -21.466 36.973 1.00 92.31 227 ILE A CA 1
ATOM 1775 C C . ILE A 1 227 ? 20.450 -20.815 36.170 1.00 92.31 227 ILE A C 1
ATOM 1777 O O . ILE A 1 227 ? 21.623 -21.084 36.426 1.00 92.31 227 ILE A O 1
ATOM 1781 N N . TRP A 1 228 ? 20.104 -19.912 35.254 1.00 94.50 228 TRP A N 1
ATOM 1782 C CA . TRP A 1 228 ? 21.067 -19.192 34.427 1.00 94.50 228 TRP A CA 1
ATOM 1783 C C . TRP A 1 228 ? 22.081 -18.423 35.279 1.00 94.50 228 TRP A C 1
ATOM 1785 O O . TRP A 1 228 ? 23.286 -18.642 35.158 1.00 94.50 228 TRP A O 1
ATOM 1795 N N . MET A 1 229 ? 21.609 -17.584 36.204 1.00 94.62 229 MET A N 1
ATOM 1796 C CA . MET A 1 229 ? 22.483 -16.802 37.083 1.00 94.62 229 MET A CA 1
ATOM 1797 C C . MET A 1 229 ? 23.383 -17.694 37.945 1.00 94.62 229 MET A C 1
ATOM 1799 O O . MET A 1 229 ? 24.541 -17.351 38.169 1.00 94.62 229 MET A O 1
ATOM 1803 N N . THR A 1 230 ? 22.894 -18.860 38.376 1.00 95.81 230 THR A N 1
ATOM 1804 C CA . THR A 1 230 ? 23.686 -19.831 39.146 1.00 95.81 230 THR A CA 1
ATOM 1805 C C . THR A 1 230 ? 24.805 -20.443 38.301 1.00 95.81 230 THR A C 1
ATOM 1807 O O . THR A 1 230 ? 25.951 -20.498 38.746 1.00 95.81 230 THR A O 1
ATOM 1810 N N . VAL A 1 231 ? 24.512 -20.865 37.067 1.00 96.44 231 VAL A N 1
ATOM 1811 C CA . VAL A 1 231 ? 25.507 -21.460 36.156 1.00 96.44 231 VAL A CA 1
ATOM 1812 C C . VAL A 1 231 ? 26.606 -20.457 35.814 1.00 96.44 231 VAL A C 1
ATOM 1814 O O . VAL A 1 231 ? 27.787 -20.774 35.925 1.00 96.44 231 VAL A O 1
ATOM 1817 N N . TRP A 1 232 ? 26.243 -19.226 35.460 1.00 94.81 232 TRP A N 1
ATOM 1818 C CA . TRP A 1 232 ? 27.242 -18.221 35.092 1.00 94.81 232 TRP A CA 1
ATOM 1819 C C . TRP A 1 232 ? 28.011 -17.696 36.300 1.00 94.81 232 TRP A C 1
ATOM 1821 O O . TRP A 1 232 ? 29.216 -17.494 36.204 1.00 94.81 232 TRP A O 1
ATOM 1831 N N . SER A 1 233 ? 27.367 -17.551 37.463 1.00 96.56 233 SER A N 1
ATOM 1832 C CA . SER A 1 233 ? 28.070 -17.178 38.695 1.00 96.56 233 SER A CA 1
ATOM 1833 C C . SER A 1 233 ? 29.085 -18.238 39.121 1.00 96.56 233 SER A C 1
ATOM 1835 O O . SER A 1 233 ? 30.181 -17.890 39.553 1.00 96.56 233 SER A O 1
ATOM 1837 N N . THR A 1 234 ? 28.733 -19.522 39.027 1.00 96.50 234 THR A N 1
ATOM 1838 C CA . THR A 1 234 ? 29.641 -20.623 39.382 1.00 96.50 234 THR A CA 1
ATOM 1839 C C . THR A 1 234 ? 30.781 -20.752 38.378 1.00 96.50 234 THR A C 1
ATOM 1841 O O . THR A 1 234 ? 31.927 -20.884 38.794 1.00 96.50 234 THR A O 1
ATOM 1844 N N . LEU A 1 235 ? 30.504 -20.626 37.077 1.00 95.88 235 LEU A N 1
ATOM 1845 C CA . LEU A 1 235 ? 31.534 -20.618 36.038 1.00 95.88 235 LEU A CA 1
ATOM 1846 C C . LEU A 1 235 ? 32.509 -19.448 36.222 1.00 95.88 235 LEU A C 1
ATOM 1848 O O . LEU A 1 235 ? 33.716 -19.669 36.209 1.00 95.88 235 LEU A O 1
ATOM 1852 N N . CYS A 1 236 ? 32.001 -18.237 36.480 1.00 94.75 236 CYS A N 1
ATOM 1853 C CA . CYS A 1 236 ? 32.832 -17.072 36.789 1.00 94.75 236 CYS A CA 1
ATOM 1854 C C . CYS A 1 236 ? 33.699 -17.301 38.035 1.00 94.75 236 CYS A C 1
ATOM 1856 O O . CYS A 1 236 ? 34.895 -17.010 38.005 1.00 94.75 236 CYS A O 1
ATOM 1858 N N . PHE A 1 237 ? 33.120 -17.856 39.107 1.00 95.56 237 PHE A N 1
ATOM 1859 C CA . PHE A 1 237 ? 33.842 -18.157 40.345 1.00 95.56 237 PHE A CA 1
ATOM 1860 C C . PHE A 1 237 ? 34.947 -19.201 40.145 1.00 95.56 237 PHE A C 1
ATOM 1862 O O . PHE A 1 237 ? 36.021 -19.049 40.703 1.00 95.56 237 PHE A O 1
ATOM 1869 N N . VAL A 1 238 ? 34.709 -20.237 39.337 1.00 94.12 238 VAL A N 1
ATOM 1870 C CA . VAL A 1 238 ? 35.720 -21.266 39.028 1.00 94.12 238 VAL A CA 1
ATOM 1871 C C . VAL A 1 238 ? 36.800 -20.738 38.078 1.00 94.12 238 VAL A C 1
ATOM 1873 O O . VAL A 1 238 ? 37.928 -21.219 38.106 1.00 94.12 238 VAL A O 1
ATOM 1876 N N . SER A 1 239 ? 36.464 -19.767 37.226 1.00 86.31 239 SER A N 1
ATOM 1877 C CA . SER A 1 239 ? 37.412 -19.160 36.284 1.00 86.31 239 SER A CA 1
ATOM 1878 C C . SER A 1 239 ? 38.307 -18.067 36.882 1.00 86.31 239 SER A C 1
ATOM 1880 O O . SER A 1 239 ? 39.229 -17.626 36.197 1.00 86.31 239 SER A O 1
ATOM 1882 N N . THR A 1 240 ? 38.021 -17.613 38.108 1.00 77.75 240 THR A N 1
ATOM 1883 C CA . THR A 1 240 ? 38.790 -16.582 38.829 1.00 77.75 240 THR A CA 1
ATOM 1884 C C . THR A 1 240 ? 39.777 -17.235 39.786 1.00 77.75 240 THR A C 1
ATOM 1886 O O . THR A 1 240 ? 40.939 -16.775 39.826 1.00 77.75 240 THR A O 1
#

Foldseek 3Di:
DDDDVVVVVCVVVVVVVVVVVVVVVPPPDPPVPDLFDWDFQPQPLQPPQPATTFGPPFQLNDGDLVVLSVVLVVCVVLVVVCLDPCLSVQSCCGSGFDDDPVDSDGAHAALVSLVSCCVRRQVVCVVVPHGDDPSSPSVPGHHPPDPVHHYDYRPDDVPDPPDDDDDDDADFDDDDDDDDPDDDDDDDDDADDPDVVQWHGDPHTDGDPDLPRPDGHDNVVVVVVVVVCVVVVVVVVVVD

Radius of gyration: 32.93 Å; chains: 1; bounding box: 62×37×128 Å

Secondary structure (DSSP, 8-state):
----HHHHHHHHHHHHHHHHHHHGGG-S-SSTTS-PPPEE---GGGTTSS--EE-SS-TT--SSHHHHHHHHGGGHHHHHHTS-TTHHHHHHHHHS-EEETTEEEEE-B-HHHHHHHHHHHHHHHHHTT-PPPGGG-GGGSPPTT-TT---BPPP--SS----S--SSSPPPPPPPPPPP---------TT--S-TTTEEESSSEEE---TT--SSS-HHHHHHHHHHHHHHHHHHHHH-

pLDDT: mean 78.96, std 19.64, range [32.84, 98.06]